Protein 1Q35 (pdb70)

Structure (mmCIF, N/CA/C/O backbone):
data_1Q35
#
_entry.id   1Q35
#
_cell.length_a   97.159
_cell.length_b   189.327
_cell.length_c   45.765
_cell.angle_alpha   90.00
_cell.angle_beta   90.00
_cell.angle_gamma   90.00
#
_symmetry.space_group_name_H-M   'C 2 2 21'
#
loop_
_entity.id
_entity.type
_entity.pdbx_description
1 polymer 'iron binding protein FbpA'
2 non-polymer 1,2-ETHANEDIOL
3 non-polymer 'FORMIC ACID'
4 water water
#
loop_
_atom_site.group_PDB
_atom_site.id
_atom_site.type_symbol
_atom_site.label_atom_id
_atom_site.label_alt_id
_atom_site.label_comp_id
_atom_site.label_asym_id
_atom_site.label_entity_id
_atom_site.label_seq_id
_atom_site.pdbx_PDB_ins_code
_atom_site.Cartn_x
_atom_site.Cartn_y
_atom_site.Cartn_z
_atom_site.occupancy
_atom_site.B_iso_or_equiv
_atom_site.auth_seq_id
_atom_site.auth_comp_id
_atom_site.auth_asym_id
_atom_site.auth_atom_id
_atom_site.pdbx_PDB_model_num
ATOM 1 N N . ALA A 1 1 ? 36.220 -2.862 19.505 1.00 22.08 1 ALA A N 1
ATOM 2 C CA . ALA A 1 1 ? 37.497 -2.098 19.482 1.00 21.74 1 ALA A CA 1
ATOM 3 C C . ALA A 1 1 ? 37.450 -1.009 20.553 1.00 21.62 1 ALA A C 1
ATOM 4 O O . ALA A 1 1 ? 36.770 -1.176 21.576 1.00 22.00 1 ALA A O 1
ATOM 6 N N . ASN A 1 2 ? 38.212 0.066 20.340 1.00 21.06 2 ASN A N 1
ATOM 7 C CA . ASN A 1 2 ? 38.075 1.303 21.099 1.00 20.71 2 ASN A CA 1
ATOM 8 C C . ASN A 1 2 ? 37.797 2.425 20.117 1.00 19.66 2 ASN A C 1
ATOM 9 O O . ASN A 1 2 ? 38.685 3.209 19.780 1.00 19.57 2 ASN A O 1
ATOM 14 N N . GLU A 1 3 ? 36.554 2.475 19.656 1.00 18.24 3 GLU A N 1
ATOM 15 C CA . GLU A 1 3 ? 36.174 3.364 18.574 1.00 17.22 3 GLU A CA 1
ATOM 16 C C . GLU A 1 3 ? 34.774 3.933 18.766 1.00 16.48 3 GLU A C 1
ATOM 17 O O . GLU A 1 3 ? 34.020 3.518 19.652 1.00 15.98 3 GLU A O 1
ATOM 23 N N . VAL A 1 4 ? 34.444 4.890 17.907 1.00 15.82 4 VAL A N 1
ATOM 24 C CA . VAL A 1 4 ? 33.118 5.486 17.855 1.00 15.14 4 VAL A CA 1
ATOM 25 C C . VAL A 1 4 ? 32.816 5.828 16.395 1.00 14.79 4 VAL A C 1
ATOM 26 O O . VAL A 1 4 ? 33.674 6.348 15.678 1.00 15.27 4 VAL A O 1
ATOM 30 N N . ASN A 1 5 ? 31.609 5.502 15.953 1.00 14.42 5 ASN A N 1
ATOM 31 C CA . ASN A 1 5 ? 31.211 5.651 14.562 1.00 14.39 5 ASN A CA 1
ATOM 32 C C . ASN A 1 5 ? 30.346 6.891 14.393 1.00 13.83 5 ASN A C 1
ATOM 33 O O . ASN A 1 5 ? 29.202 6.928 14.837 1.00 13.77 5 ASN A O 1
ATOM 38 N N . VAL A 1 6 ? 30.905 7.900 13.734 1.00 13.36 6 VAL A N 1
ATOM 39 C CA . VAL A 1 6 ? 30.275 9.208 13.597 1.00 13.00 6 VAL A CA 1
ATOM 40 C C . VAL A 1 6 ? 29.736 9.384 12.181 1.00 12.86 6 VAL A C 1
ATOM 41 O O . VAL A 1 6 ? 30.431 9.090 11.211 1.00 13.16 6 VAL A O 1
ATOM 45 N N . TYR A 1 7 ? 28.492 9.846 12.076 1.00 12.50 7 TYR A N 1
ATOM 46 C CA . TYR A 1 7 ? 27.906 10.275 10.814 1.00 12.57 7 TYR A CA 1
ATOM 47 C C . TYR A 1 7 ? 27.687 11.774 10.925 1.00 12.16 7 TYR A C 1
ATOM 48 O O . TYR A 1 7 ? 26.994 12.227 11.825 1.00 12.14 7 TYR A O 1
ATOM 57 N N . SER A 1 8 ? 28.294 12.539 10.023 1.00 11.74 8 SER A N 1
ATOM 58 C CA . SER A 1 8 ? 28.357 13.994 10.152 1.00 11.51 8 SER A CA 1
ATOM 59 C C . SER A 1 8 ? 27.698 14.734 8.997 1.00 11.39 8 SER A C 1
ATOM 60 O O . SER A 1 8 ? 28.077 14.561 7.843 1.00 11.58 8 SER A O 1
ATOM 63 N N . TYR A 1 9 ? 26.735 15.589 9.329 1.00 11.14 9 TYR A N 1
ATOM 64 C CA . TYR A 1 9 ? 26.183 16.557 8.385 1.00 11.37 9 TYR A CA 1
ATOM 65 C C . TYR A 1 9 ? 27.103 17.772 8.209 1.00 11.58 9 TYR A C 1
ATOM 66 O O . TYR A 1 9 ? 26.831 18.633 7.373 1.00 12.25 9 TYR A O 1
ATOM 75 N N . ARG A 1 10 ? 28.157 17.860 9.016 1.00 11.69 10 ARG A N 1
ATOM 76 C CA . ARG A 1 10 ? 29.163 18.920 8.912 1.00 12.01 10 ARG A CA 1
ATOM 77 C C . ARG A 1 10 ? 30.354 18.439 8.084 1.00 12.53 10 ARG A C 1
ATOM 78 O O . ARG A 1 10 ? 30.841 17.328 8.276 1.00 12.94 10 ARG A O 1
ATOM 86 N N . GLN A 1 11 ? 30.830 19.284 7.170 1.00 12.95 11 GLN A N 1
ATOM 87 C CA . GLN A 1 11 ? 32.003 18.969 6.353 1.00 13.63 11 GLN A CA 1
ATOM 88 C C . GLN A 1 11 ? 33.257 19.015 7.223 1.00 13.24 11 GLN A C 1
ATOM 89 O O . GLN A 1 11 ? 33.255 19.655 8.275 1.00 12.78 11 GLN A O 1
ATOM 95 N N . PRO A 1 12 ? 34.320 18.319 6.811 1.00 13.63 12 PRO A N 1
ATOM 96 C CA . PRO A 1 12 ? 35.542 18.232 7.616 1.00 13.77 12 PRO A CA 1
ATOM 97 C C . PRO A 1 12 ? 36.050 19.563 8.167 1.00 13.32 12 PRO A C 1
ATOM 98 O O . PRO A 1 12 ? 36.439 19.617 9.318 1.00 13.73 12 PRO A O 1
ATOM 102 N N . TYR A 1 13 ? 36.031 20.631 7.373 1.00 12.89 13 TYR A N 1
ATOM 103 C CA . TYR A 1 13 ? 36.637 21.885 7.816 1.00 12.53 13 TYR A CA 1
ATOM 104 C C . TYR A 1 13 ? 35.961 22.485 9.057 1.00 12.10 13 TYR A C 1
ATOM 105 O O . TYR A 1 13 ? 36.591 23.238 9.792 1.00 12.40 13 TYR A O 1
ATOM 114 N N . LEU A 1 14 ? 34.696 22.127 9.298 1.00 11.83 14 LEU A N 1
ATOM 115 C CA . LEU A 1 14 ? 33.945 22.631 10.453 1.00 11.66 14 LEU A CA 1
ATOM 116 C C . LEU A 1 14 ? 33.764 21.631 11.609 1.00 11.62 14 LEU A C 1
ATOM 117 O O . LEU A 1 14 ? 33.078 21.936 12.582 1.00 12.00 14 LEU A O 1
ATOM 122 N N . ILE A 1 15 ? 34.381 20.453 11.526 1.00 11.83 15 ILE A N 1
ATOM 123 C CA . ILE A 1 15 ? 34.252 19.461 12.606 1.00 12.23 15 ILE A CA 1
ATOM 124 C C . ILE A 1 15 ? 35.512 18.628 12.876 1.00 12.82 15 ILE A C 1
ATOM 125 O O . ILE A 1 15 ? 35.726 18.193 14.007 1.00 12.76 15 ILE A O 1
ATOM 130 N N . GLU A 1 16 ? 36.347 18.424 11.861 1.00 13.79 16 GLU A N 1
ATOM 131 C CA . GLU A 1 16 ? 37.573 17.642 12.016 1.00 15.03 16 GLU A CA 1
ATOM 132 C C . GLU A 1 16 ? 38.474 18.117 13.159 1.00 15.20 16 GLU A C 1
ATOM 133 O O . GLU A 1 16 ? 38.991 17.277 13.886 1.00 15.27 16 GLU A O 1
ATOM 139 N N . PRO A 1 17 ? 38.694 19.423 13.341 1.00 15.47 17 PRO A N 1
ATOM 140 C CA . PRO A 1 17 ? 39.537 19.874 14.460 1.00 15.65 17 PRO A CA 1
ATOM 141 C C . PRO A 1 17 ? 39.047 19.381 15.824 1.00 15.49 17 PRO A C 1
ATOM 142 O O . PRO A 1 17 ? 39.850 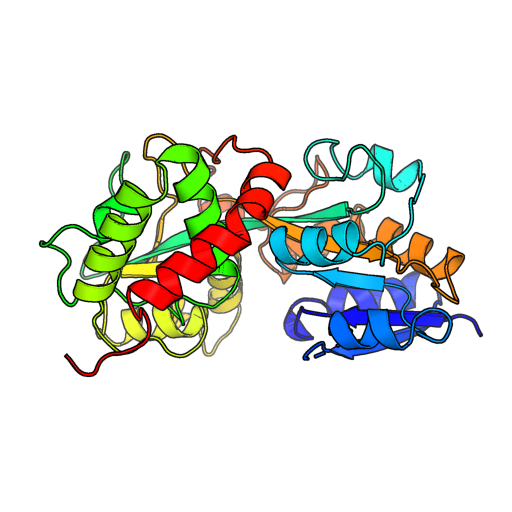18.957 16.656 1.00 15.71 17 PRO A O 1
ATOM 146 N N . MET A 1 18 ? 37.736 19.420 16.037 1.00 15.07 18 MET A N 1
ATOM 147 C CA . MET A 1 18 ? 37.158 18.967 17.298 1.00 14.65 18 MET A CA 1
ATOM 148 C C . MET A 1 18 ? 37.330 17.463 17.481 1.00 14.66 18 MET A C 1
ATOM 149 O O . MET A 1 18 ? 37.654 17.004 18.578 1.00 14.74 18 MET A O 1
ATOM 154 N N . LEU A 1 19 ? 37.112 16.707 16.411 1.00 14.92 19 LEU A N 1
ATOM 155 C CA . LEU A 1 19 ? 37.195 15.248 16.475 1.00 15.25 19 LEU A CA 1
ATOM 156 C C . LEU A 1 19 ? 38.634 14.765 16.633 1.00 15.86 19 LEU A C 1
ATOM 157 O O . LEU A 1 19 ? 38.882 13.794 17.340 1.00 15.91 19 LEU A O 1
ATOM 162 N N . LYS A 1 20 ? 39.581 15.446 15.993 1.00 16.46 20 LYS A N 1
ATOM 163 C CA . LYS A 1 20 ? 40.998 15.100 16.110 1.00 17.14 20 LYS A CA 1
ATOM 164 C C . LYS A 1 20 ? 41.498 15.355 17.526 1.00 17.09 20 LYS A C 1
ATOM 165 O O . LYS A 1 20 ? 42.277 14.567 18.058 1.00 17.30 20 LYS A O 1
ATOM 171 N N . ASN A 1 21 ? 41.049 16.448 18.136 1.00 16.95 21 ASN A N 1
ATOM 172 C CA . ASN A 1 21 ? 41.391 16.749 19.523 1.00 17.20 21 ASN A CA 1
ATOM 173 C C . ASN A 1 21 ? 40.773 15.737 20.485 1.00 17.20 21 ASN A C 1
ATOM 174 O O . ASN A 1 21 ? 41.396 15.364 21.476 1.00 17.48 21 ASN A O 1
ATOM 179 N N . PHE A 1 22 ? 39.558 15.286 20.185 1.00 17.02 22 PHE A N 1
ATOM 180 C CA . PHE A 1 22 ? 38.918 14.215 20.948 1.00 17.02 22 PHE A CA 1
ATOM 181 C C . PHE A 1 22 ? 39.760 12.941 20.893 1.00 17.61 22 PHE A C 1
ATOM 182 O O . PHE A 1 22 ? 40.005 12.319 21.921 1.00 17.75 22 PHE A O 1
ATOM 190 N N . GLU A 1 23 ? 40.201 12.565 19.697 1.00 18.12 23 GLU A N 1
ATOM 191 C CA . GLU A 1 23 ? 41.014 11.360 19.510 1.00 19.00 23 GLU A CA 1
ATOM 192 C C . GLU A 1 23 ? 42.315 11.428 20.305 1.00 19.64 23 GLU A C 1
ATOM 193 O O . GLU A 1 23 ? 42.725 10.444 20.920 1.00 20.06 23 GLU A O 1
ATOM 199 N N . LYS A 1 24 ? 42.954 12.593 20.293 1.00 20.11 24 LYS A N 1
ATOM 200 C CA . LYS A 1 24 ? 44.230 12.787 20.977 1.00 20.54 24 LYS A CA 1
ATOM 201 C C . LYS A 1 24 ? 44.067 12.750 22.496 1.00 20.64 24 LYS A C 1
ATOM 202 O O . LYS A 1 24 ? 44.887 12.156 23.198 1.00 20.94 24 LYS A O 1
ATOM 208 N N . ASP A 1 25 ? 43.003 13.371 22.995 1.00 20.59 25 ASP A N 1
ATOM 209 C CA . ASP A 1 25 ? 42.807 13.561 24.431 1.00 20.80 25 ASP A CA 1
ATOM 210 C C . ASP A 1 25 ? 42.237 12.327 25.137 1.00 20.92 25 ASP A C 1
ATOM 211 O O . ASP A 1 25 ? 42.449 12.155 26.338 1.00 21.43 25 ASP A O 1
ATOM 216 N N . THR A 1 26 ? 41.507 11.487 24.405 1.00 20.77 26 THR A N 1
ATOM 217 C CA . THR A 1 26 ? 40.831 10.321 24.993 1.00 20.69 26 THR A CA 1
ATOM 218 C C . THR A 1 26 ? 41.404 8.977 24.544 1.00 20.79 26 THR A C 1
ATOM 219 O O . THR A 1 26 ? 41.216 7.972 25.230 1.00 21.15 26 THR A O 1
ATOM 223 N N . GLY A 1 27 ? 42.070 8.949 23.392 1.00 20.70 27 GLY A N 1
ATOM 224 C CA . GLY A 1 27 ? 42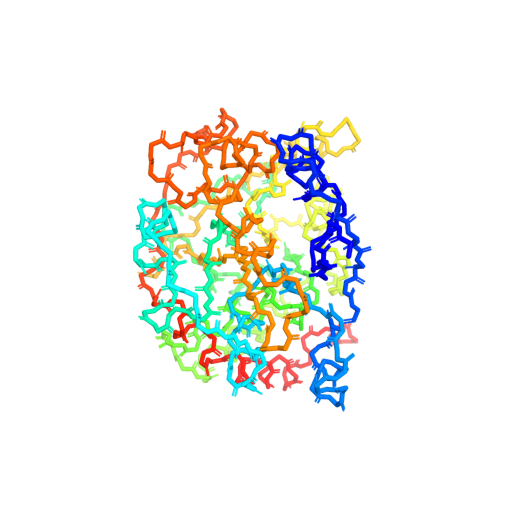.576 7.713 22.812 1.00 20.66 27 GLY A CA 1
ATOM 225 C C . GLY A 1 27 ? 41.556 6.922 22.007 1.00 20.48 27 GLY A C 1
ATOM 226 O O . GLY A 1 27 ? 41.879 5.862 21.466 1.00 21.23 27 GLY A O 1
ATOM 227 N N . ILE A 1 28 ? 40.327 7.430 21.917 1.00 19.77 28 ILE A N 1
ATOM 228 C CA . ILE A 1 28 ? 39.253 6.743 21.206 1.00 19.19 28 ILE A CA 1
ATOM 229 C C . ILE A 1 28 ? 39.323 7.091 19.723 1.00 18.88 28 ILE A C 1
ATOM 230 O O . ILE A 1 28 ? 39.366 8.263 19.361 1.00 19.09 28 ILE A O 1
ATOM 235 N N . LYS A 1 29 ? 39.330 6.066 18.879 1.00 18.38 29 LYS A N 1
ATOM 236 C CA . LYS A 1 29 ? 39.375 6.222 17.428 1.00 18.12 29 LYS A CA 1
ATOM 237 C C . LYS A 1 29 ? 38.018 6.663 16.893 1.00 17.52 29 LYS A C 1
ATOM 238 O O . LYS A 1 29 ? 36.998 6.070 17.219 1.00 17.25 29 LYS A O 1
ATOM 244 N N . VAL A 1 30 ? 38.021 7.696 16.052 1.00 16.94 30 VAL A N 1
ATOM 245 C CA . VAL A 1 30 ? 36.815 8.163 15.385 1.00 16.55 30 VAL A CA 1
ATOM 246 C C . VAL A 1 30 ? 36.792 7.631 13.963 1.00 16.33 30 VAL A C 1
ATOM 247 O O . VAL A 1 30 ? 37.711 7.888 13.185 1.00 16.72 30 VAL A O 1
ATOM 251 N N . ASN A 1 31 ? 35.748 6.878 13.637 1.00 16.40 31 ASN A N 1
ATOM 252 C CA . ASN A 1 31 ? 35.426 6.537 12.260 1.00 16.70 31 ASN A CA 1
ATOM 253 C C . ASN A 1 31 ? 34.347 7.496 11.814 1.00 17.01 31 ASN A C 1
ATOM 254 O O . ASN A 1 31 ? 33.327 7.619 12.478 1.00 17.50 31 ASN A O 1
ATOM 259 N N . ILE A 1 32 ? 34.568 8.190 10.706 1.00 17.13 32 ILE A N 1
ATOM 260 C CA . ILE A 1 32 ? 33.626 9.214 10.275 1.00 17.50 32 ILE A CA 1
ATOM 261 C C . ILE A 1 32 ? 33.183 9.020 8.830 1.00 17.77 32 ILE A C 1
ATOM 262 O O . ILE A 1 32 ? 33.991 8.732 7.945 1.00 17.94 32 ILE A O 1
ATOM 267 N N . ILE A 1 33 ? 31.876 9.148 8.627 1.00 18.13 33 ILE A N 1
ATOM 268 C CA . ILE A 1 33 ? 31.255 9.157 7.316 1.00 18.85 33 ILE A CA 1
ATOM 269 C C . ILE A 1 33 ? 30.470 10.456 7.230 1.00 19.37 33 ILE A C 1
ATOM 270 O O . ILE A 1 33 ? 29.871 10.897 8.211 1.00 18.74 33 ILE A O 1
ATOM 275 N N . PHE A 1 34 ? 30.487 11.081 6.064 1.00 20.46 34 PHE A N 1
ATOM 276 C CA . PHE A 1 34 ? 29.773 12.327 5.872 1.00 21.73 34 PHE A CA 1
ATOM 277 C C . PHE A 1 34 ? 28.433 12.029 5.211 1.00 23.07 34 PHE A C 1
ATOM 278 O O . PHE A 1 34 ? 28.367 11.342 4.188 1.00 23.64 34 PHE A O 1
ATOM 286 N N . ALA A 1 35 ? 27.368 12.517 5.846 1.00 24.30 35 ALA A N 1
ATOM 287 C CA . ALA A 1 35 ? 25.993 12.183 5.485 1.00 25.42 35 ALA A CA 1
ATOM 288 C C . ALA A 1 35 ? 25.639 12.563 4.054 1.00 26.45 35 ALA A C 1
ATOM 289 O O . ALA A 1 35 ? 26.297 13.401 3.432 1.00 26.83 35 ALA A O 1
ATOM 291 N N . ASP A 1 36 ? 24.577 11.942 3.553 1.00 27.45 36 ASP A N 1
ATOM 292 C CA . ASP A 1 36 ? 24.135 12.130 2.175 1.00 28.19 36 ASP A CA 1
ATOM 293 C C . ASP A 1 36 ? 22.619 12.003 2.080 1.00 28.46 36 ASP A C 1
ATOM 294 O O . ASP A 1 36 ? 21.893 12.541 2.916 1.00 29.01 36 ASP A O 1
ATOM 299 N N . GLY A 1 38 ? 22.793 7.122 6.926 1.00 30.93 38 GLY A N 1
ATOM 300 C CA . GLY A 1 38 ? 22.685 8.064 8.022 1.00 30.80 38 GLY A CA 1
ATOM 301 C C . GLY A 1 38 ? 22.878 9.509 7.603 1.00 30.65 38 GLY A C 1
ATOM 302 O O . GLY A 1 38 ? 23.735 10.172 8.186 1.00 30.71 38 GLY A O 1
ATOM 303 N N . LEU A 1 39 ? 22.113 10.049 6.646 1.00 30.34 39 LEU A N 1
ATOM 304 C CA . LEU A 1 39 ? 20.918 9.470 5.998 1.00 30.14 39 LEU A CA 1
ATOM 305 C C . LEU A 1 39 ? 19.919 8.698 6.877 1.00 29.64 39 LEU A C 1
ATOM 306 O O . LEU A 1 39 ? 20.063 7.500 7.138 1.00 29.45 39 LEU A O 1
ATOM 311 N N . VAL A 1 40 ? 18.878 9.418 7.278 1.00 29.13 40 VAL A N 1
ATOM 312 C CA . VAL A 1 40 ? 17.869 8.933 8.213 1.00 28.76 40 VAL A CA 1
ATOM 313 C C . VAL A 1 40 ? 17.152 7.666 7.736 1.00 28.61 40 VAL A C 1
ATOM 314 O O . VAL A 1 40 ? 16.919 6.756 8.529 1.00 28.20 40 VAL A O 1
ATOM 318 N N . ASP A 1 41 ? 16.801 7.614 6.452 1.00 28.57 41 ASP A N 1
ATOM 319 C CA . ASP A 1 41 ? 16.085 6.462 5.890 1.00 28.65 41 ASP A CA 1
ATOM 320 C C . ASP A 1 41 ? 16.881 5.160 5.997 1.00 28.38 41 ASP A C 1
ATOM 321 O O . ASP A 1 41 ? 16.305 4.100 6.243 1.00 28.21 41 ASP A O 1
ATOM 326 N N . ARG A 1 42 ? 18.197 5.247 5.809 1.00 28.15 42 ARG A N 1
ATOM 327 C CA . ARG A 1 42 ? 19.077 4.081 5.886 1.00 28.23 42 ARG A CA 1
ATOM 328 C C . ARG A 1 42 ? 19.244 3.587 7.324 1.00 27.94 42 ARG A C 1
ATOM 329 O O . ARG A 1 42 ? 19.314 2.382 7.563 1.00 27.86 42 ARG A O 1
ATOM 337 N N . VAL A 1 43 ? 19.315 4.515 8.274 1.00 27.66 43 VAL A N 1
ATOM 338 C CA . VAL A 1 43 ? 19.431 4.164 9.691 1.00 27.43 43 VAL A CA 1
ATOM 339 C C . VAL A 1 43 ? 18.166 3.447 10.166 1.00 27.57 43 VAL A C 1
ATOM 340 O O . VAL A 1 43 ? 18.242 2.522 10.970 1.00 27.46 43 VAL A O 1
ATOM 344 N N . LYS A 1 44 ? 17.011 3.869 9.654 1.00 27.65 44 LYS A N 1
ATOM 345 C CA . LYS A 1 44 ? 15.732 3.268 10.028 1.00 27.86 44 LYS A CA 1
ATOM 346 C C . LYS A 1 44 ? 15.604 1.838 9.501 1.00 27.90 44 LYS A C 1
ATOM 347 O O . LYS A 1 44 ? 15.248 0.929 10.252 1.00 27.98 44 LYS A O 1
ATOM 353 N N . GLN A 1 45 ? 15.897 1.648 8.217 1.00 27.98 45 GLN A N 1
ATOM 354 C CA . GLN A 1 45 ? 15.711 0.348 7.568 1.00 28.06 45 GLN A CA 1
ATOM 355 C C . GLN A 1 45 ? 16.718 -0.690 8.060 1.00 27.70 45 GLN A C 1
ATOM 356 O O . GLN A 1 45 ? 16.391 -1.870 8.175 1.00 27.79 45 GLN A O 1
ATOM 362 N N . GLU A 1 46 ? 17.937 -0.243 8.350 1.00 27.22 46 GLU A N 1
ATOM 363 C CA . GLU A 1 46 ? 18.968 -1.111 8.913 1.00 26.83 46 GLU A CA 1
ATOM 364 C C . GLU A 1 46 ? 18.599 -1.504 10.338 1.00 26.40 46 GLU A C 1
ATOM 365 O O . GLU A 1 46 ? 18.879 -2.622 10.772 1.00 26.45 46 GLU A O 1
ATOM 371 N N . GLY A 1 47 ? 17.965 -0.577 11.053 1.00 25.78 47 GLY A N 1
ATOM 372 C CA . GLY A 1 47 ? 17.477 -0.818 12.396 1.00 25.34 47 GLY A CA 1
ATOM 373 C C . GLY A 1 47 ? 18.570 -1.271 13.341 1.00 24.83 47 GLY A C 1
ATOM 374 O O . GLY A 1 47 ? 19.517 -0.532 13.619 1.00 24.67 47 GLY A O 1
ATOM 375 N N . GLU A 1 48 ? 18.442 -2.507 13.813 1.00 24.34 48 GLU A N 1
ATOM 376 C CA . GLU A 1 48 ? 19.347 -3.064 14.813 1.00 23.84 48 GLU A CA 1
ATOM 377 C C . GLU A 1 48 ? 20.781 -3.270 14.306 1.00 22.85 48 GLU A C 1
ATOM 378 O O . GLU A 1 48 ? 21.715 -3.310 15.102 1.00 22.39 48 GLU A O 1
ATOM 384 N N . LEU A 1 49 ? 20.953 -3.387 12.990 1.00 22.02 49 LEU A N 1
ATOM 385 C CA . LEU A 1 49 ? 22.272 -3.605 12.393 1.00 21.60 49 LEU A CA 1
ATOM 386 C C . LEU A 1 49 ? 23.015 -2.321 11.999 1.00 20.87 49 LEU A C 1
ATOM 387 O O . LEU A 1 49 ? 24.119 -2.392 11.459 1.00 20.93 49 LEU A O 1
ATOM 392 N N . SER A 1 50 ? 22.435 -1.155 12.278 1.00 19.92 50 SER A N 1
ATOM 393 C CA . SER A 1 50 ? 23.116 0.105 11.987 1.00 19.24 50 SER A CA 1
ATOM 394 C C . SER A 1 50 ? 24.343 0.255 12.887 1.00 18.39 50 SER A C 1
ATOM 395 O O . SER A 1 50 ? 24.230 0.114 14.106 1.00 18.15 50 SER A O 1
ATOM 398 N N . PRO A 1 51 ? 25.506 0.537 12.301 1.00 17.60 51 PRO A N 1
ATOM 399 C CA . PRO A 1 51 ? 26.722 0.773 13.086 1.00 17.10 51 PRO A CA 1
ATOM 400 C C . PRO A 1 51 ? 26.835 2.196 13.650 1.00 16.24 51 PRO A C 1
ATOM 401 O O . PRO A 1 51 ? 27.795 2.475 14.355 1.00 15.65 51 PRO A O 1
ATOM 405 N N . ALA A 1 52 ? 25.874 3.071 13.351 1.00 15.36 52 ALA A N 1
ATOM 406 C CA . ALA A 1 52 ? 25.943 4.462 13.788 1.00 14.76 52 ALA A CA 1
ATOM 407 C C . ALA A 1 52 ? 25.962 4.588 15.306 1.00 13.96 52 ALA A C 1
ATOM 408 O O . ALA A 1 52 ? 25.151 3.972 15.993 1.00 13.54 52 ALA A O 1
ATOM 410 N N . ASP A 1 53 ? 26.904 5.377 15.813 1.00 13.34 53 ASP A N 1
ATOM 411 C CA . ASP A 1 53 ? 26.934 5.775 17.217 1.00 13.07 53 ASP A CA 1
ATOM 412 C C . ASP A 1 53 ? 26.412 7.189 17.413 1.00 12.74 53 ASP A C 1
ATOM 413 O O . ASP A 1 53 ? 25.553 7.423 18.253 1.00 12.67 53 ASP A O 1
ATOM 418 N N . VAL A 1 54 ? 26.948 8.120 16.626 1.00 12.56 54 VAL A N 1
ATOM 419 C CA . VAL A 1 54 ? 26.774 9.553 16.845 1.00 13.07 54 VAL A CA 1
ATOM 420 C C . VAL A 1 54 ? 26.378 10.198 15.523 1.00 12.71 54 VAL A C 1
ATOM 421 O O . VAL A 1 54 ? 27.014 9.954 14.506 1.00 12.93 54 VAL A O 1
ATOM 425 N N . LEU A 1 55 ? 25.304 10.983 15.531 1.00 12.25 55 LEU A N 1
ATOM 426 C CA . LEU A 1 55 ? 24.890 11.753 14.362 1.00 12.27 55 LEU A CA 1
ATOM 427 C C . LEU A 1 55 ? 25.074 13.236 14.692 1.00 11.24 55 LEU A C 1
ATOM 428 O O . LEU A 1 55 ? 24.461 13.746 15.631 1.00 10.87 55 LEU A O 1
ATOM 433 N N . LEU A 1 56 ? 25.956 13.907 13.948 1.00 10.64 56 LEU A N 1
ATOM 434 C CA . LEU A 1 56 ? 26.262 15.326 14.150 1.00 10.57 56 LEU A CA 1
ATOM 435 C C . LEU A 1 56 ? 25.465 16.162 13.163 1.00 10.19 56 LEU A C 1
ATOM 436 O O . LEU A 1 56 ? 25.669 16.071 11.958 1.00 10.94 56 LEU A O 1
ATOM 441 N N . THR A 1 57 ? 24.549 16.962 13.698 1.00 10.02 57 THR A N 1
ATOM 442 C CA . THR A 1 57 ? 23.562 17.694 12.911 1.00 9.73 57 THR A CA 1
ATOM 443 C C . THR A 1 57 ? 23.865 19.190 12.835 1.00 9.28 57 THR A C 1
ATOM 444 O O . THR A 1 57 ? 24.660 19.721 13.617 1.00 8.98 57 THR A O 1
ATOM 448 N N . VAL A 1 58 ? 23.197 19.858 11.897 1.00 8.82 58 VAL A N 1
ATOM 449 C CA . VAL A 1 58 ? 23.336 21.303 11.708 1.00 8.96 58 VAL A CA 1
ATOM 450 C C . VAL A 1 58 ? 21.994 22.024 11.747 1.00 8.78 58 VAL A C 1
ATOM 451 O O . VAL A 1 58 ? 21.916 23.204 11.402 1.00 9.24 58 VAL A O 1
ATOM 455 N N . ASP A 1 59 ? 20.938 21.331 12.162 1.00 8.87 59 ASP A N 1
ATOM 456 C CA . ASP A 1 59 ? 19.589 21.879 12.083 1.00 9.07 59 ASP A CA 1
ATOM 457 C C . ASP A 1 59 ? 18.686 21.177 13.101 1.00 8.97 59 ASP A C 1
ATOM 458 O O . ASP A 1 59 ? 18.675 19.947 13.179 1.00 9.45 59 ASP A O 1
ATOM 463 N N . ILE A 1 60 ? 17.932 21.953 13.872 1.00 8.68 60 ILE A N 1
ATOM 464 C CA . ILE A 1 60 ? 16.978 21.389 14.827 1.00 8.78 60 ILE A CA 1
ATOM 465 C C . ILE A 1 60 ? 15.932 20.529 14.133 1.00 8.59 60 ILE A C 1
ATOM 466 O O . ILE A 1 60 ? 15.496 19.524 14.692 1.00 9.08 60 ILE A O 1
ATOM 471 N N . SER A 1 61 ? 15.522 20.896 12.924 1.00 8.71 61 SER A N 1
ATOM 472 C CA . SER A 1 61 ? 14.492 20.119 12.257 1.00 9.08 61 SER A CA 1
ATOM 473 C C . SER A 1 61 ? 14.980 18.713 11.899 1.00 9.43 61 SER A C 1
ATOM 474 O O . SER A 1 61 ? 14.221 17.755 12.019 1.00 10.11 61 SER A O 1
ATOM 477 N N . ARG A 1 62 ? 16.244 18.576 11.499 1.00 9.31 62 ARG A N 1
ATOM 478 C CA . ARG A 1 62 ? 16.834 17.253 11.279 1.00 9.77 62 ARG A CA 1
ATOM 479 C C . ARG A 1 62 ? 16.919 16.462 12.582 1.00 9.72 62 ARG A C 1
ATOM 480 O O . ARG A 1 62 ? 16.638 15.259 12.609 1.00 10.00 62 ARG A O 1
ATOM 488 N N . VAL A 1 63 ? 17.318 17.128 13.658 1.00 9.64 63 VAL A N 1
ATOM 489 C CA . VAL A 1 63 ? 17.366 16.499 14.973 1.00 9.83 63 VAL A CA 1
ATOM 490 C C . VAL A 1 63 ? 16.014 15.899 15.329 1.00 10.08 63 VAL A C 1
ATOM 491 O O . VAL A 1 63 ? 15.935 14.742 15.751 1.00 10.56 63 VAL A O 1
ATOM 495 N N . MET A 1 64 ? 14.949 16.671 15.156 1.00 10.20 64 MET A N 1
ATOM 496 C CA . MET A 1 64 ? 13.619 16.201 15.532 1.00 10.81 64 MET A CA 1
ATOM 497 C C . MET A 1 64 ? 13.100 15.142 14.564 1.00 11.28 64 MET A C 1
ATOM 498 O O . MET A 1 64 ? 12.376 14.248 14.981 1.00 11.80 64 MET A O 1
ATOM 503 N N . GLU A 1 65 ? 13.494 15.189 13.294 1.00 11.59 65 GLU A N 1
ATOM 504 C CA . GLU A 1 65 ? 13.173 14.109 12.360 1.00 12.21 65 GLU A CA 1
ATOM 505 C C . GLU A 1 65 ? 13.712 12.783 12.903 1.00 12.23 65 GLU A C 1
ATOM 506 O O . GLU A 1 65 ? 13.009 11.768 12.915 1.00 12.94 65 GLU A O 1
ATOM 512 N N . ILE A 1 66 ? 14.959 12.805 13.360 1.00 12.08 66 ILE A N 1
ATOM 513 C CA . ILE A 1 66 ? 15.630 11.613 13.875 1.00 12.34 66 ILE A CA 1
ATOM 514 C C . ILE A 1 66 ? 14.975 11.138 15.169 1.00 12.44 66 ILE A C 1
ATOM 515 O O . ILE A 1 66 ? 14.663 9.952 15.326 1.00 12.68 66 ILE A O 1
ATOM 520 N N . VAL A 1 67 ? 14.749 12.068 16.084 1.00 12.48 67 VAL A N 1
ATOM 521 C CA . VAL A 1 67 ? 14.197 11.752 17.393 1.00 13.05 67 VAL A CA 1
ATOM 522 C C . VAL A 1 67 ? 12.745 11.268 17.276 1.00 13.63 67 VAL A C 1
ATOM 523 O O . VAL A 1 67 ? 12.373 10.274 17.910 1.00 14.05 67 VAL A O 1
ATOM 527 N N . ASN A 1 68 ? 11.948 11.937 16.443 1.00 14.32 68 ASN A N 1
ATOM 528 C CA . ASN A 1 68 ? 10.548 11.558 16.213 1.00 15.22 68 ASN A CA 1
ATOM 529 C C . ASN A 1 68 ? 10.403 10.191 15.558 1.00 15.71 68 ASN A C 1
ATOM 530 O O . ASN A 1 68 ? 9.389 9.516 15.755 1.00 16.42 68 ASN A O 1
ATOM 535 N N . ALA A 1 69 ? 11.405 9.794 14.778 1.00 16.09 69 ALA A N 1
ATOM 536 C CA . ALA A 1 69 ? 11.421 8.489 14.114 1.00 16.46 69 ALA A CA 1
ATOM 537 C C . ALA A 1 69 ? 11.926 7.369 15.035 1.00 16.67 69 ALA A C 1
ATOM 538 O O . ALA A 1 69 ? 12.124 6.239 14.581 1.00 17.09 69 ALA A O 1
ATOM 540 N N . ASP A 1 70 ? 12.124 7.679 16.317 1.00 16.55 70 ASP A N 1
ATOM 541 C CA . ASP A 1 70 ? 12.592 6.709 17.311 1.00 16.73 70 ASP A CA 1
ATOM 542 C C . ASP A 1 70 ? 13.965 6.136 16.957 1.00 16.18 70 ASP A C 1
ATOM 543 O O . ASP A 1 70 ? 14.236 4.959 17.195 1.00 16.34 70 ASP A O 1
ATOM 548 N N . LEU A 1 71 ? 14.835 6.976 16.405 1.00 15.47 71 LEU A N 1
ATOM 549 C CA . LEU A 1 71 ? 16.167 6.546 15.991 1.00 15.36 71 LEU A CA 1
ATOM 550 C C . LEU A 1 71 ? 17.256 6.991 16.962 1.00 14.77 71 LEU A C 1
ATOM 551 O O . LEU A 1 71 ? 18.428 6.726 16.725 1.00 15.13 71 LEU A O 1
ATOM 556 N N . ALA A 1 72 ? 16.863 7.656 18.049 1.00 14.30 72 ALA A N 1
ATOM 557 C CA . ALA A 1 72 ? 17.787 8.108 19.085 1.00 14.34 72 ALA A CA 1
ATOM 558 C C . ALA A 1 72 ? 17.573 7.315 20.366 1.00 14.19 72 ALA A C 1
ATOM 559 O O . ALA A 1 72 ? 16.652 6.500 20.456 1.00 14.70 72 ALA A O 1
ATOM 561 N N . GLN A 1 73 ? 18.420 7.570 21.356 1.00 13.76 73 GLN A N 1
ATOM 562 C CA . GLN A 1 73 ? 18.207 7.057 22.709 1.00 13.84 73 GLN A CA 1
ATOM 563 C C . GLN A 1 73 ? 18.507 8.115 23.761 1.00 13.80 73 GLN A C 1
ATOM 564 O O . GLN A 1 73 ? 19.237 9.080 23.509 1.00 13.58 73 GLN A O 1
ATOM 570 N N . LYS A 1 74 ? 17.943 7.916 24.947 1.00 14.13 74 LYS A N 1
ATOM 571 C CA . LYS A 1 74 ? 18.080 8.850 26.050 1.00 14.51 74 LYS A CA 1
ATOM 572 C C . LYS A 1 74 ? 19.444 8.730 26.712 1.00 14.65 74 LYS A C 1
ATOM 573 O O . LYS A 1 74 ? 19.894 7.627 27.036 1.00 15.06 74 LYS A O 1
ATOM 579 N N . ILE A 1 75 ? 20.090 9.873 26.918 1.00 14.69 75 ILE A N 1
ATOM 580 C CA . ILE A 1 75 ? 21.402 9.947 27.541 1.00 15.04 75 ILE A CA 1
ATOM 581 C C . ILE A 1 75 ? 21.309 10.826 28.777 1.00 15.82 75 ILE A C 1
ATOM 582 O O . ILE A 1 75 ? 20.994 12.016 28.689 1.00 16.03 75 ILE A O 1
ATOM 587 N N . ASP A 1 76 ? 21.585 10.226 29.930 1.00 16.57 76 ASP A N 1
ATOM 588 C CA . ASP A 1 76 ? 21.553 10.917 31.206 1.00 17.40 76 ASP A CA 1
ATOM 589 C C . ASP A 1 76 ? 22.993 11.054 31.688 1.00 17.53 76 ASP A C 1
ATOM 590 O O . ASP A 1 76 ? 23.587 10.095 32.179 1.00 17.80 76 ASP A O 1
ATOM 595 N N . SER A 1 77 ? 23.545 12.253 31.521 1.00 17.40 77 SER A N 1
ATOM 596 C CA . SER A 1 77 ? 24.939 12.550 31.823 1.00 17.45 77 SER A CA 1
ATOM 597 C C . SER A 1 77 ? 25.027 13.807 32.679 1.00 17.61 77 SER A C 1
ATOM 598 O O . SER A 1 77 ? 24.474 14.841 32.320 1.00 17.93 77 SER A O 1
ATOM 601 N N . LYS A 1 78 ? 25.728 13.715 33.804 1.00 17.93 78 LYS A N 1
ATOM 602 C CA . LYS A 1 78 ? 25.964 14.869 34.673 1.00 18.07 78 LYS A CA 1
ATOM 603 C C . LYS A 1 78 ? 26.832 15.913 33.972 1.00 17.61 78 LYS A C 1
ATOM 604 O O . LYS A 1 78 ? 26.709 17.105 34.241 1.00 17.34 78 LYS A O 1
ATOM 610 N N . VAL A 1 79 ? 27.724 15.450 33.099 1.00 17.09 79 VAL A N 1
ATOM 611 C CA . VAL A 1 79 ? 28.604 16.339 32.340 1.00 16.98 79 VAL A CA 1
ATOM 612 C C . VAL A 1 79 ? 27.797 17.185 31.349 1.00 16.79 79 VAL A C 1
ATOM 613 O O . VAL A 1 79 ? 27.982 18.399 31.276 1.00 16.75 79 VAL A O 1
ATOM 617 N N . LEU A 1 80 ? 26.893 16.552 30.604 1.00 16.37 80 LEU A N 1
ATOM 618 C CA . LEU A 1 80 ? 26.034 17.275 29.660 1.00 16.36 80 LEU A CA 1
ATOM 619 C C . LEU A 1 80 ? 25.095 18.228 30.396 1.00 16.98 80 LEU A C 1
ATOM 620 O O . LEU A 1 80 ? 24.812 19.325 29.918 1.00 16.96 80 LEU A O 1
ATOM 625 N N . GLU A 1 81 ? 24.624 17.814 31.568 1.00 17.88 81 GLU A N 1
ATOM 626 C CA . GLU A 1 81 ? 23.747 18.646 32.381 1.00 18.77 81 GLU A CA 1
ATOM 627 C C . GLU A 1 81 ? 24.439 19.940 32.813 1.00 18.79 81 GLU A C 1
ATOM 628 O O . GLU A 1 81 ? 23.838 21.011 32.779 1.00 19.18 81 GLU A O 1
ATOM 634 N N . LYS A 1 82 ? 25.701 19.822 33.213 1.00 18.66 82 LYS A N 1
ATOM 635 C CA . LYS A 1 82 ? 26.491 20.948 33.697 1.00 18.75 82 LYS A CA 1
ATOM 636 C C . LYS A 1 82 ? 26.896 21.881 32.558 1.00 18.07 82 LYS A C 1
ATOM 637 O O . LYS A 1 82 ? 26.869 23.105 32.706 1.00 18.47 82 LYS A O 1
ATOM 643 N N . ASN A 1 83 ? 27.257 21.294 31.421 1.00 17.20 83 ASN A N 1
ATOM 644 C CA . ASN A 1 83 ? 27.865 22.042 30.320 1.00 16.64 83 ASN A CA 1
ATOM 645 C C . ASN A 1 83 ? 26.857 22.704 29.389 1.00 16.09 83 ASN A C 1
ATOM 646 O O . ASN A 1 83 ? 27.101 23.808 28.907 1.00 16.23 83 ASN A O 1
ATOM 651 N N . ILE A 1 84 ? 25.740 22.034 29.127 1.00 15.53 84 ILE A N 1
ATOM 652 C CA . ILE A 1 84 ? 24.752 22.515 28.163 1.00 14.76 84 ILE A CA 1
ATOM 653 C C . ILE A 1 84 ? 23.541 23.080 28.902 1.00 15.02 84 ILE A C 1
ATOM 654 O O . ILE A 1 84 ? 22.859 22.339 29.613 1.00 15.19 84 ILE A O 1
ATOM 659 N N . PRO A 1 85 ? 23.265 24.377 28.765 1.00 15.19 85 PRO A N 1
ATOM 660 C CA . PRO A 1 85 ? 22.061 24.955 29.367 1.00 15.71 85 PRO A CA 1
ATOM 661 C C . PRO A 1 85 ? 20.812 24.209 28.916 1.00 15.89 85 PRO A C 1
ATOM 662 O O . PRO A 1 85 ? 20.767 23.719 27.787 1.00 15.75 85 PRO A O 1
ATOM 666 N N . ALA A 1 86 ? 19.815 24.126 29.793 1.00 16.15 86 ALA A N 1
ATOM 667 C CA . ALA A 1 86 ? 18.614 23.333 29.536 1.00 16.12 86 ALA A CA 1
ATOM 668 C C . ALA A 1 86 ? 17.885 23.720 28.248 1.00 15.97 86 ALA A C 1
ATOM 669 O O . ALA A 1 86 ? 17.291 22.870 27.594 1.00 16.07 86 ALA A O 1
ATOM 671 N N . GLN A 1 87 ? 17.935 25.001 27.882 1.00 16.03 87 GLN A N 1
ATOM 672 C CA . GLN A 1 87 ? 17.235 25.482 26.695 1.00 15.81 87 GLN A CA 1
ATOM 673 C C . GLN A 1 87 ? 17.855 25.002 25.381 1.00 14.93 87 GLN A C 1
ATOM 674 O O . GLN A 1 87 ? 17.239 25.142 24.332 1.00 14.95 87 GLN A O 1
ATOM 680 N N . PHE A 1 88 ? 19.063 24.446 25.450 1.00 13.92 88 PHE A N 1
ATOM 681 C CA . PHE A 1 88 ? 19.769 23.959 24.263 1.00 13.50 88 PHE A CA 1
ATOM 682 C C . PHE A 1 88 ? 19.898 22.441 24.223 1.00 13.38 88 PHE A C 1
ATOM 683 O O . PHE A 1 88 ? 20.709 21.919 23.475 1.00 12.93 88 PHE A O 1
ATOM 691 N N . ARG A 1 89 ? 19.103 21.729 25.019 1.00 13.33 89 ARG A N 1
ATOM 692 C CA . ARG A 1 89 ? 19.025 20.274 24.912 1.00 13.31 89 ARG A CA 1
ATOM 693 C C . ARG A 1 89 ? 17.620 19.781 25.234 1.00 13.07 89 ARG A C 1
ATOM 694 O O . ARG A 1 89 ? 16.816 20.489 25.837 1.00 13.71 89 ARG A O 1
ATOM 702 N N . ASP A 1 90 ? 17.339 18.565 24.791 1.00 12.67 90 ASP A N 1
ATOM 703 C CA . ASP A 1 90 ? 16.043 17.930 24.962 1.00 13.04 90 ASP A CA 1
ATOM 704 C C . ASP A 1 90 ? 15.712 17.784 26.442 1.00 13.65 90 ASP A C 1
ATOM 705 O O . ASP A 1 90 ? 16.528 17.293 27.216 1.00 14.01 90 ASP A O 1
ATOM 710 N N . SER A 1 91 ? 14.510 18.181 26.839 1.00 14.75 91 SER A N 1
ATOM 711 C CA . SER A 1 91 ? 14.072 17.933 28.215 1.00 15.48 91 SER A CA 1
ATOM 712 C C . SER A 1 91 ? 13.975 16.423 28.486 1.00 15.61 91 SER A C 1
ATOM 713 O O . SER A 1 91 ? 14.103 15.980 29.628 1.00 16.13 91 SER A O 1
ATOM 716 N N . ASN A 1 92 ? 13.758 15.654 27.421 1.00 15.35 92 ASN A N 1
ATOM 717 C CA . ASN A 1 92 ? 13.685 14.190 27.462 1.00 15.51 92 ASN A CA 1
ATOM 718 C C . ASN A 1 92 ? 14.994 13.477 27.058 1.00 14.95 92 ASN A C 1
ATOM 719 O O . ASN A 1 92 ? 14.983 12.283 26.763 1.00 14.91 92 ASN A O 1
ATOM 724 N N . ASP A 1 93 ? 16.105 14.218 27.023 1.00 14.29 93 ASP A N 1
ATOM 725 C CA . ASP A 1 93 ? 17.463 13.652 26.955 1.00 13.95 93 ASP A CA 1
ATOM 726 C C . ASP A 1 93 ? 17.843 12.888 25.678 1.00 12.87 93 ASP A C 1
ATOM 727 O O . ASP A 1 93 ? 18.790 12.107 25.696 1.00 12.67 93 ASP A O 1
ATOM 732 N N . GLN A 1 94 ? 17.162 13.137 24.564 1.00 12.16 94 GLN A N 1
ATOM 733 C CA . GLN A 1 94 ? 17.474 12.421 23.323 1.00 11.90 94 GLN A CA 1
ATOM 734 C C . GLN A 1 94 ? 18.267 13.231 22.290 1.00 11.35 94 GLN A C 1
ATOM 735 O O . GLN A 1 94 ? 18.702 12.673 21.290 1.00 11.27 94 GLN A O 1
ATOM 741 N N . TRP A 1 95 ? 18.439 14.531 22.519 1.00 10.92 95 TRP A N 1
ATOM 742 C CA . TRP A 1 95 ? 19.263 15.360 21.636 1.00 10.70 95 TRP A CA 1
ATOM 743 C C . TRP A 1 95 ? 19.914 16.486 22.423 1.00 10.57 95 TRP A C 1
ATOM 744 O O . TRP A 1 95 ? 19.402 16.932 23.445 1.00 10.62 95 TRP A O 1
ATOM 755 N N . PHE A 1 96 ? 21.043 16.962 21.903 1.00 10.27 96 PHE A N 1
ATOM 756 C CA . PHE A 1 96 ? 21.890 17.926 22.593 1.00 10.44 96 PHE A CA 1
ATOM 757 C C . PHE A 1 96 ? 22.457 18.942 21.618 1.00 10.11 96 PHE A C 1
ATOM 758 O O . PHE A 1 96 ? 23.087 18.586 20.631 1.00 10.43 96 PHE A O 1
ATOM 766 N N . GLY A 1 97 ? 22.205 20.211 21.898 1.00 9.49 97 GLY A N 1
ATOM 767 C CA . GLY A 1 97 ? 22.815 21.301 21.158 1.00 9.39 97 GLY A CA 1
ATOM 768 C C . GLY A 1 97 ? 24.259 21.493 21.580 1.00 9.48 97 GLY A C 1
ATOM 769 O O . GLY A 1 97 ? 24.595 21.379 22.759 1.00 10.46 97 GLY A O 1
ATOM 770 N N . LEU A 1 98 ? 25.115 21.787 20.603 1.00 9.11 98 LEU A N 1
ATOM 771 C CA . LEU A 1 98 ? 26.541 22.013 20.825 1.00 9.23 98 LEU A CA 1
ATOM 772 C C . LEU A 1 98 ? 26.971 23.448 20.502 1.00 8.98 98 LEU A C 1
ATOM 773 O O . LEU A 1 98 ? 27.900 23.960 21.120 1.00 9.36 98 LEU A O 1
ATOM 778 N N . THR A 1 99 ? 26.333 24.068 19.508 1.00 8.58 99 THR A N 1
ATOM 779 C CA . THR A 1 99 ? 26.516 25.495 19.234 1.00 8.37 99 THR A CA 1
ATOM 780 C C . THR A 1 99 ? 25.189 26.090 18.823 1.00 8.25 99 THR A C 1
ATOM 781 O O . THR A 1 99 ? 24.267 25.370 18.452 1.00 8.23 99 THR A O 1
ATOM 785 N N . THR A 1 100 ? 25.098 27.416 18.880 1.00 8.51 100 THR A N 1
ATOM 786 C CA . THR A 1 100 ? 24.047 28.127 18.166 1.00 8.47 100 THR A CA 1
ATOM 787 C C . THR A 1 100 ? 24.667 28.970 17.064 1.00 8.44 100 THR A C 1
ATOM 788 O O . THR A 1 100 ? 25.858 29.278 17.072 1.00 8.38 100 THR A O 1
ATOM 792 N N . ARG A 1 101 ? 23.820 29.306 16.104 1.00 8.05 101 ARG A N 1
ATOM 793 C CA . ARG A 1 101 ? 24.190 30.109 14.952 1.00 8.35 101 ARG A CA 1
ATOM 794 C C . ARG A 1 101 ? 22.986 30.962 14.601 1.00 8.14 101 ARG A C 1
ATOM 795 O O . ARG A 1 101 ? 21.844 30.579 14.868 1.00 8.76 101 ARG A O 1
ATOM 803 N N . ALA A 1 102 ? 23.244 32.127 14.027 1.00 7.70 102 ALA A N 1
ATOM 804 C CA . ALA A 1 102 ? 22.187 33.022 13.590 1.00 7.39 102 ALA A CA 1
ATOM 805 C C . ALA A 1 102 ? 22.072 32.970 12.073 1.00 7.09 102 ALA A C 1
ATOM 806 O O . ALA A 1 102 ? 23.089 32.933 11.367 1.00 7.74 102 ALA A O 1
ATOM 808 N N . ARG A 1 103 ? 20.848 32.979 11.554 1.00 7.04 103 ARG A N 1
ATOM 809 C CA . ARG A 1 103 ? 20.658 33.135 10.117 1.00 6.95 103 ARG A CA 1
ATOM 810 C C . ARG A 1 103 ? 20.427 34.619 9.868 1.00 7.38 103 ARG A C 1
ATOM 811 O O . ARG A 1 103 ? 19.381 35.172 10.199 1.00 8.27 103 ARG A O 1
ATOM 819 N N . VAL A 1 104 ? 21.461 35.265 9.345 1.00 7.17 104 VAL A N 1
ATOM 820 C CA . VAL A 1 104 ? 21.540 36.715 9.258 1.00 7.37 104 VAL A CA 1
ATOM 821 C C . VAL A 1 104 ? 21.261 37.220 7.846 1.00 6.82 104 VAL A C 1
ATOM 822 O O . VAL A 1 104 ? 21.068 36.433 6.920 1.00 7.15 104 VAL A O 1
ATOM 826 N N . ILE A 1 105 ? 21.223 38.542 7.711 1.00 6.94 105 ILE A N 1
ATOM 827 C CA . ILE A 1 105 ? 21.134 39.196 6.415 1.00 7.14 105 ILE A CA 1
ATOM 828 C C . ILE A 1 105 ? 22.451 39.911 6.158 1.00 7.13 105 ILE A C 1
ATOM 829 O O . ILE A 1 105 ? 22.853 40.785 6.925 1.00 7.93 105 ILE A O 1
ATOM 834 N N . TYR A 1 106 ? 23.140 39.498 5.099 1.00 7.34 106 TYR A N 1
ATOM 835 C CA . TYR A 1 106 ? 24.342 40.187 4.637 1.00 7.73 106 TYR A CA 1
ATOM 836 C C . TYR A 1 106 ? 23.948 41.264 3.644 1.00 7.77 106 TYR A C 1
ATOM 837 O O . TYR A 1 106 ? 23.061 41.051 2.824 1.00 8.22 106 TYR A O 1
ATOM 846 N N . THR A 1 107 ? 24.595 42.424 3.721 1.00 8.12 107 THR A N 1
ATOM 847 C CA . THR A 1 107 ? 24.328 43.501 2.771 1.00 8.41 107 THR A CA 1
ATOM 848 C C . THR A 1 107 ? 25.610 43.994 2.129 1.00 8.76 107 THR A C 1
ATOM 849 O O . THR A 1 107 ? 26.693 43.873 2.688 1.00 8.94 107 THR A O 1
ATOM 853 N N . SER A 1 108 ? 25.467 44.569 0.943 1.00 8.97 108 SER A N 1
ATOM 854 C CA . SER A 1 108 ? 26.590 45.191 0.261 1.00 9.27 108 SER A CA 1
ATOM 855 C C . SER A 1 108 ? 27.085 46.372 1.087 1.00 9.80 108 SER A C 1
ATOM 856 O O . SER A 1 108 ? 26.314 47.259 1.420 1.00 9.81 108 SER A O 1
ATOM 859 N N . LYS A 1 109 ? 28.371 46.384 1.411 1.00 10.70 109 LYS A N 1
ATOM 860 C CA . LYS A 1 109 ? 28.978 47.519 2.093 1.00 12.05 109 LYS A CA 1
ATOM 861 C C . LYS A 1 109 ? 28.748 48.817 1.313 1.00 12.30 109 LYS A C 1
ATOM 862 O O . LYS A 1 109 ? 28.313 49.812 1.885 1.00 13.41 109 LYS A O 1
ATOM 868 N N . ASP A 1 110 ? 29.014 48.774 0.007 1.00 12.30 110 ASP A N 1
ATOM 869 C CA . ASP A 1 110 ? 28.976 49.961 -0.850 1.00 12.88 110 ASP A CA 1
ATOM 870 C C . ASP A 1 110 ? 27.567 50.367 -1.262 1.00 12.46 110 ASP A C 1
ATOM 871 O O . ASP A 1 110 ? 27.262 51.554 -1.351 1.00 13.29 110 ASP A O 1
ATOM 876 N N . ARG A 1 111 ? 26.709 49.386 -1.524 1.00 11.48 111 ARG A N 1
ATOM 877 C CA . ARG A 1 111 ? 25.435 49.648 -2.185 1.00 10.95 111 ARG A CA 1
ATOM 878 C C . ARG A 1 111 ? 24.217 49.631 -1.253 1.00 10.56 111 ARG A C 1
ATOM 879 O O . ARG A 1 111 ? 23.115 49.974 -1.675 1.00 10.47 111 ARG A O 1
ATOM 887 N N . VAL A 1 112 ? 24.425 49.252 0.006 1.00 10.61 112 VAL A N 1
ATOM 888 C CA . VAL A 1 112 ? 23.363 49.249 1.018 1.00 10.50 112 VAL A CA 1
ATOM 889 C C . VAL A 1 112 ? 23.820 49.877 2.333 1.00 10.68 112 VAL A C 1
ATOM 890 O O . VAL A 1 112 ? 23.137 50.734 2.887 1.00 11.67 112 VAL A O 1
ATOM 894 N N . GLY A 1 113 ? 24.964 49.434 2.840 1.00 10.92 113 GLY A N 1
ATOM 895 C CA . GLY A 1 113 ? 25.392 49.802 4.171 1.00 11.10 113 GLY A CA 1
ATOM 896 C C . GLY A 1 113 ? 24.700 48.938 5.217 1.00 11.64 113 GLY A C 1
ATOM 897 O O . GLY A 1 113 ? 24.156 47.869 4.923 1.00 11.55 113 GLY A O 1
ATOM 898 N N . LYS A 1 114 ? 24.726 49.411 6.454 1.00 12.46 114 LYS A N 1
ATOM 899 C CA . LYS A 1 114 ? 24.141 48.694 7.579 1.00 13.67 114 LYS A CA 1
ATOM 900 C C . LYS A 1 114 ? 22.628 48.870 7.579 1.00 13.48 114 LYS A C 1
ATOM 901 O O . LYS A 1 114 ? 22.119 49.944 7.262 1.00 15.10 114 LYS A O 1
ATOM 907 N N . LEU A 1 115 ? 21.903 47.814 7.928 1.00 12.53 115 LEU A N 1
ATOM 908 C CA . LEU A 1 115 ? 20.451 47.891 8.027 1.00 12.10 115 LEU A CA 1
ATOM 909 C C . LEU A 1 115 ? 20.065 48.622 9.305 1.00 11.79 115 LEU A C 1
ATOM 910 O O . LEU A 1 115 ? 20.749 48.494 10.315 1.00 11.73 115 LEU A O 1
ATOM 915 N N . PRO A 1 116 ? 18.971 49.379 9.273 1.00 11.90 116 PRO A N 1
ATOM 916 C CA . PRO A 1 116 ? 18.511 50.107 10.461 1.00 11.87 116 PRO A CA 1
ATOM 917 C C . PRO A 1 116 ? 17.881 49.176 11.481 1.00 11.27 116 PRO A C 1
ATOM 918 O O . PRO A 1 116 ? 17.380 48.104 11.122 1.00 11.28 116 PRO A O 1
ATOM 922 N N . ALA A 1 117 ? 17.892 49.581 12.746 1.00 11.03 117 ALA A N 1
ATOM 923 C CA . ALA A 1 117 ? 17.139 48.875 13.770 1.00 10.77 117 ALA A CA 1
ATOM 924 C C . ALA A 1 117 ? 15.684 48.754 13.331 1.00 10.50 117 ALA A C 1
ATOM 925 O O . ALA A 1 117 ? 15.103 49.694 12.785 1.00 10.74 117 ALA A O 1
ATOM 927 N N . GLY A 1 118 ? 15.112 47.577 13.561 1.00 9.97 118 GLY A N 1
ATOM 928 C CA . GLY A 1 118 ? 13.753 47.263 13.158 1.00 9.84 118 GLY A CA 1
ATOM 929 C C . GLY A 1 118 ? 13.650 46.459 11.874 1.00 9.64 118 GLY A C 1
ATOM 930 O O . GLY A 1 118 ? 12.582 45.941 11.570 1.00 10.09 118 GLY A O 1
ATOM 931 N N . PHE A 1 119 ? 14.742 46.342 11.121 1.00 9.33 119 PHE A N 1
ATOM 932 C CA . PHE A 1 119 ? 14.723 45.596 9.861 1.00 9.19 119 PHE A CA 1
ATOM 933 C C . PHE A 1 119 ? 14.464 44.113 10.107 1.00 9.04 119 PHE A C 1
ATOM 934 O O . PHE A 1 119 ? 15.067 43.505 10.977 1.00 9.18 119 PHE A O 1
ATOM 942 N N . ASP A 1 120 ? 13.584 43.541 9.298 1.00 8.91 120 ASP A N 1
ATOM 943 C CA . ASP A 1 120 ? 13.070 42.189 9.485 1.00 8.83 120 ASP A CA 1
ATOM 944 C C . ASP A 1 120 ? 13.346 41.383 8.218 1.00 8.28 120 ASP A C 1
ATOM 945 O O . ASP A 1 120 ? 13.426 41.945 7.125 1.00 8.86 120 ASP A O 1
ATOM 950 N N . TYR A 1 121 ? 13.475 40.064 8.353 1.00 8.29 121 TYR A N 1
ATOM 951 C CA . TYR A 1 121 ? 13.415 39.170 7.187 1.00 8.03 121 TYR A CA 1
ATOM 952 C C . TYR A 1 121 ? 12.288 39.569 6.234 1.00 8.15 121 TYR A C 1
ATOM 953 O O . TYR A 1 121 ? 12.470 39.572 5.021 1.00 8.13 121 TYR A O 1
ATOM 962 N N . LEU A 1 122 ? 11.128 39.891 6.797 1.00 8.35 122 LEU A N 1
ATOM 963 C CA . LEU A 1 122 ? 9.944 40.245 6.016 1.00 8.85 122 LEU A CA 1
ATOM 964 C C . LEU A 1 122 ? 10.177 41.387 5.044 1.00 9.01 122 LEU A C 1
ATOM 965 O O . LEU A 1 122 ? 9.533 41.453 3.996 1.00 9.48 122 LEU A O 1
ATOM 970 N N . ASP A 1 123 ? 11.063 42.311 5.392 1.00 9.35 123 ASP A N 1
ATOM 971 C CA . ASP A 1 123 ? 11.334 43.452 4.523 1.00 10.09 123 ASP A CA 1
ATOM 972 C C . ASP A 1 123 ? 11.919 43.034 3.176 1.00 9.84 123 ASP A C 1
ATOM 973 O O . ASP A 1 123 ? 11.694 43.711 2.177 1.00 10.39 123 ASP A O 1
ATOM 978 N N . LEU A 1 124 ? 12.625 41.908 3.137 1.00 9.48 124 LEU A N 1
ATOM 979 C CA . LEU A 1 124 ? 13.214 41.405 1.893 1.00 10.03 124 LEU A CA 1
ATOM 980 C C . LEU A 1 124 ? 12.191 41.006 0.827 1.00 10.42 124 LEU A C 1
ATOM 981 O O . LEU A 1 124 ? 12.561 40.835 -0.332 1.00 11.37 124 LEU A O 1
ATOM 986 N N . ALA A 1 125 ? 10.925 40.857 1.213 1.00 10.46 125 ALA A N 1
ATOM 987 C CA . ALA A 1 125 ? 9.848 40.535 0.274 1.00 10.91 125 ALA A CA 1
ATOM 988 C C . ALA A 1 125 ? 9.148 41.773 -0.287 1.00 11.52 125 ALA A C 1
ATOM 989 O O . ALA A 1 125 ? 8.268 41.648 -1.139 1.00 12.14 125 ALA A O 1
ATOM 991 N N . LYS A 1 126 ? 9.516 42.961 0.181 1.00 11.94 126 LYS A N 1
ATOM 992 C CA . LYS A 1 126 ? 8.865 44.191 -0.269 1.00 12.87 126 LYS A CA 1
ATOM 993 C C . LYS A 1 126 ? 9.330 44.558 -1.688 1.00 13.26 126 LYS A C 1
ATOM 994 O O . LYS A 1 126 ? 10.467 44.267 -2.053 1.00 12.49 126 LYS A O 1
ATOM 1000 N N . PRO A 1 127 ? 8.455 45.181 -2.489 1.00 14.42 127 PRO A N 1
ATOM 1001 C CA . PRO A 1 127 ? 8.742 45.438 -3.913 1.00 15.33 127 PRO A CA 1
ATOM 1002 C C . PRO A 1 127 ? 10.012 46.233 -4.207 1.00 15.49 127 PRO A C 1
ATOM 1003 O O . PRO A 1 127 ? 10.621 46.044 -5.258 1.00 16.00 127 PRO A O 1
ATOM 1007 N N . GLU A 1 128 ? 10.409 47.105 -3.291 1.00 15.70 128 GLU A N 1
ATOM 1008 C CA . GLU A 1 128 ? 11.570 47.967 -3.513 1.00 16.01 128 GLU A CA 1
ATOM 1009 C C . GLU A 1 128 ? 12.901 47.208 -3.548 1.00 15.64 128 GLU A C 1
ATOM 1010 O O . GLU A 1 128 ? 13.917 47.766 -3.959 1.00 15.94 128 GLU A O 1
ATOM 1016 N N . TYR A 1 129 ? 12.903 45.946 -3.120 1.00 14.80 129 TYR A N 1
ATOM 1017 C CA . TYR A 1 129 ? 14.111 45.124 -3.171 1.00 14.46 129 TYR A CA 1
ATOM 1018 C C . TYR A 1 129 ? 14.177 44.227 -4.398 1.00 13.85 129 TYR A C 1
ATOM 1019 O O . TYR A 1 129 ? 15.042 43.366 -4.487 1.00 12.72 129 TYR A O 1
ATOM 1028 N N . LYS A 1 130 ? 13.302 44.474 -5.374 1.00 14.10 130 LYS A N 1
ATOM 1029 C CA . LYS A 1 130 ? 13.294 43.704 -6.613 1.00 14.34 130 LYS A CA 1
ATOM 1030 C C . LYS A 1 130 ? 14.676 43.706 -7.268 1.00 13.54 130 LYS A C 1
ATOM 1031 O O . LYS A 1 130 ? 15.312 44.752 -7.411 1.00 13.58 130 LYS A O 1
ATOM 1037 N N . GLY A 1 131 ? 15.137 42.519 -7.637 1.00 12.71 131 GLY A N 1
ATOM 1038 C CA . GLY A 1 131 ? 16.395 42.341 -8.329 1.00 12.56 131 GLY A CA 1
ATOM 1039 C C . GLY A 1 131 ? 17.631 42.413 -7.454 1.00 12.19 131 GLY A C 1
ATOM 1040 O O . GLY A 1 131 ? 18.741 42.341 -7.964 1.00 12.62 131 GLY A O 1
ATOM 1041 N N . LYS A 1 132 ? 17.457 42.507 -6.136 1.00 11.54 132 LYS A N 1
ATOM 1042 C CA . LYS A 1 132 ? 18.578 42.804 -5.240 1.00 11.45 132 LYS A CA 1
ATOM 1043 C C . LYS A 1 132 ? 18.910 41.702 -4.230 1.00 10.88 132 LYS A C 1
ATOM 1044 O O . LYS A 1 132 ? 19.868 41.851 -3.489 1.00 10.44 132 LYS A O 1
ATOM 1050 N N . VAL A 1 133 ? 18.160 40.603 -4.213 1.00 10.54 133 VAL A N 1
ATOM 1051 C CA . VAL A 1 133 ? 18.304 39.603 -3.152 1.00 10.25 133 VAL A CA 1
ATOM 1052 C C . VAL A 1 133 ? 18.857 38.279 -3.689 1.00 10.47 133 VAL A C 1
ATOM 1053 O O . VAL A 1 133 ? 18.448 37.816 -4.744 1.00 10.66 133 VAL A O 1
ATOM 1057 N N . CYS A 1 134 ? 19.795 37.685 -2.955 1.00 11.06 134 CYS A N 1
ATOM 1058 C CA . CYS A 1 134 ? 20.327 36.355 -3.263 1.00 11.54 134 CYS A CA 1
ATOM 1059 C C . CYS A 1 134 ? 20.067 35.414 -2.087 1.00 10.87 134 CYS A C 1
ATOM 1060 O O . CYS A 1 134 ? 20.345 35.755 -0.939 1.00 10.85 134 CYS A O 1
ATOM 1065 N N . VAL A 1 135 ? 19.543 34.232 -2.376 1.00 10.70 135 VAL A N 1
ATOM 1066 C CA . VAL A 1 135 ? 19.400 33.186 -1.373 1.00 11.28 135 VAL A CA 1
ATOM 1067 C C . VAL A 1 135 ? 19.664 31.840 -2.039 1.00 10.52 135 VAL A C 1
ATOM 1068 O O . VAL A 1 135 ? 19.310 31.628 -3.206 1.00 10.75 135 VAL A O 1
ATOM 1075 N N . ARG A 1 136 ? 20.301 30.935 -1.306 1.00 9.64 136 ARG A N 1
ATOM 1076 C CA . ARG A 1 136 ? 20.455 29.562 -1.773 1.00 9.30 136 ARG A CA 1
ATOM 1077 C C . ARG A 1 136 ? 19.087 28.887 -1.876 1.00 9.34 136 ARG A C 1
ATOM 1078 O O . ARG A 1 136 ? 18.071 29.457 -1.484 1.00 9.44 136 ARG A O 1
ATOM 1086 N N . SER A 1 137 ? 19.069 27.678 -2.418 1.00 9.31 137 SER A N 1
ATOM 1087 C CA . SER A 1 137 ? 17.830 26.922 -2.576 1.00 9.56 137 SER A CA 1
ATOM 1088 C C . SER A 1 137 ? 16.868 27.113 -1.407 1.00 9.52 137 SER A C 1
ATOM 1089 O O . SER A 1 137 ? 17.243 26.955 -0.247 1.00 9.14 137 SER A O 1
ATOM 1092 N N . GLY A 1 138 ? 15.619 27.415 -1.730 1.00 9.80 138 GLY A N 1
ATOM 1093 C CA . GLY A 1 138 ? 14.581 27.543 -0.726 1.00 10.16 138 GLY A CA 1
ATOM 1094 C C . GLY A 1 138 ? 14.308 26.255 0.026 1.00 10.64 138 GLY A C 1
ATOM 1095 O O . GLY A 1 138 ? 13.754 26.286 1.122 1.00 10.91 138 GLY A O 1
ATOM 1096 N N . LYS A 1 139 ? 14.689 25.122 -0.563 1.00 11.03 139 LYS A N 1
ATOM 1097 C CA . LYS A 1 139 ? 14.540 23.814 0.068 1.00 11.90 139 LYS A CA 1
ATOM 1098 C C . LYS A 1 139 ? 15.702 23.430 0.972 1.00 11.08 139 LYS A C 1
ATOM 1099 O O . LYS A 1 139 ? 15.650 22.403 1.647 1.00 11.39 139 LYS A O 1
ATOM 1105 N N . ASN A 1 140 ? 16.761 24.235 0.993 1.00 10.29 140 ASN A N 1
ATOM 1106 C CA . ASN A 1 140 ? 17.833 23.993 1.937 1.00 9.92 140 ASN A CA 1
ATOM 1107 C C . ASN A 1 140 ? 17.305 24.139 3.359 1.00 9.49 140 ASN A C 1
ATOM 1108 O O . ASN A 1 140 ? 16.568 25.073 3.654 1.00 9.15 140 ASN A O 1
ATOM 1113 N N . SER A 1 141 ? 17.692 23.228 4.241 1.00 9.42 141 SER A N 1
ATOM 1114 C CA . SER A 1 141 ? 17.076 23.171 5.569 1.00 9.89 141 SER A CA 1
ATOM 1115 C C . SER A 1 141 ? 17.357 24.380 6.444 1.00 9.51 141 SER A C 1
ATOM 1116 O O . SER A 1 141 ? 16.557 24.699 7.305 1.00 9.23 141 SER A O 1
ATOM 1121 N N . TYR A 1 142 ? 18.476 25.073 6.251 1.00 8.77 142 TYR A N 1
ATOM 1122 C CA . TYR A 1 142 ? 18.669 26.333 6.968 1.00 8.30 142 TYR A CA 1
ATOM 1123 C C . TYR A 1 142 ? 17.563 27.331 6.618 1.00 7.98 142 TYR A C 1
ATOM 1124 O O . TYR A 1 142 ? 17.071 28.048 7.486 1.00 8.07 142 TYR A O 1
ATOM 1133 N N . ASN A 1 143 ? 17.194 27.402 5.344 1.00 7.78 143 ASN A N 1
ATOM 1134 C CA . ASN A 1 143 ? 16.089 28.249 4.917 1.00 7.72 143 ASN A CA 1
ATOM 1135 C C . ASN A 1 143 ? 14.740 27.724 5.392 1.00 7.49 143 ASN A C 1
ATOM 1136 O O . ASN A 1 143 ? 13.935 28.476 5.914 1.00 7.15 143 ASN A O 1
ATOM 1141 N N . VAL A 1 144 ? 14.483 26.435 5.215 1.00 7.41 144 VAL A N 1
ATOM 1142 C CA . VAL A 1 144 ? 13.183 25.886 5.573 1.00 7.51 144 VAL A CA 1
ATOM 1143 C C . VAL A 1 144 ? 12.931 26.070 7.075 1.00 7.38 144 VAL A C 1
ATOM 1144 O O . VAL A 1 144 ? 11.825 26.399 7.465 1.00 7.14 144 VAL A O 1
ATOM 1148 N N . SER A 1 145 ? 13.946 25.883 7.916 1.00 7.53 145 SER A N 1
ATOM 1149 C CA . SER A 1 145 ? 13.751 26.078 9.355 1.00 7.35 145 SER A CA 1
ATOM 1150 C C . SER A 1 145 ? 13.495 27.546 9.712 1.00 7.11 145 SER A C 1
ATOM 1151 O O . SER A 1 145 ? 12.724 27.832 10.618 1.00 7.19 145 SER A O 1
ATOM 1154 N N . LEU A 1 146 ? 14.118 28.481 8.998 1.00 6.81 146 LEU A N 1
ATOM 1155 C CA . LEU A 1 146 ? 13.762 29.889 9.137 1.00 6.95 146 LEU A CA 1
ATOM 1156 C C . LEU A 1 146 ? 12.286 30.113 8.794 1.00 6.66 146 LEU A C 1
ATOM 1157 O O . LEU A 1 146 ? 11.557 30.757 9.542 1.00 6.73 146 LEU A O 1
ATOM 1162 N N . PHE A 1 147 ? 11.842 29.587 7.657 1.00 6.74 147 PHE A N 1
ATOM 1163 C CA . PHE A 1 147 ? 10.453 29.744 7.241 1.00 6.88 147 PHE A CA 1
ATOM 1164 C C . PHE A 1 147 ? 9.493 29.063 8.226 1.00 6.56 147 PHE A C 1
ATOM 1165 O O . PHE A 1 147 ? 8.375 29.532 8.431 1.00 6.96 147 PHE A O 1
ATOM 1173 N N . ALA A 1 148 ? 9.944 27.972 8.835 1.00 6.62 148 ALA A N 1
ATOM 1174 C CA . ALA A 1 148 ? 9.166 27.257 9.838 1.00 6.81 148 ALA A CA 1
ATOM 1175 C C . ALA A 1 148 ? 8.919 28.124 11.069 1.00 6.64 148 ALA A C 1
ATOM 1176 O O . ALA A 1 148 ? 7.811 28.154 11.594 1.00 6.94 148 ALA A O 1
ATOM 1178 N N . ALA A 1 149 ? 9.946 28.845 11.517 1.00 6.74 149 ALA A N 1
ATOM 1179 C CA . ALA A 1 149 ? 9.773 29.796 12.610 1.00 6.99 149 ALA A CA 1
ATOM 1180 C C . ALA A 1 149 ? 8.762 30.873 12.212 1.00 6.82 149 ALA A C 1
ATOM 1181 O O . ALA A 1 149 ? 7.908 31.264 13.007 1.00 7.29 149 ALA A O 1
ATOM 1183 N N . MET A 1 150 ? 8.847 31.342 10.970 1.00 6.84 150 MET A N 1
ATOM 1184 C CA . MET A 1 150 ? 7.924 32.356 10.484 1.00 7.08 150 MET A CA 1
ATOM 1185 C C . MET A 1 150 ? 6.480 31.839 10.502 1.00 6.74 150 MET A C 1
ATOM 1186 O O . MET A 1 150 ? 5.571 32.587 10.836 1.00 7.13 150 MET A O 1
ATOM 1191 N N . ILE A 1 151 ? 6.259 30.566 10.191 1.00 6.63 151 ILE A N 1
ATOM 1192 C CA . ILE A 1 151 ? 4.916 29.999 10.292 1.00 6.76 151 ILE A CA 1
ATOM 1193 C C . ILE A 1 151 ? 4.399 30.041 11.736 1.00 6.90 151 ILE A C 1
ATOM 1194 O O . ILE A 1 151 ? 3.240 30.367 11.978 1.00 6.90 151 ILE A O 1
ATOM 1199 N N . GLU A 1 152 ? 5.251 29.724 12.700 1.00 7.09 152 GLU A N 1
ATOM 1200 C CA . GLU A 1 152 ? 4.847 29.815 14.106 1.00 7.48 152 GLU A CA 1
ATOM 1201 C C . GLU A 1 152 ? 4.368 31.229 14.442 1.00 7.37 152 GLU A C 1
ATOM 1202 O O . GLU A 1 152 ? 3.370 31.411 15.143 1.00 7.88 152 GLU A O 1
ATOM 1208 N N . HIS A 1 153 ? 5.078 32.231 13.934 1.00 7.31 153 HIS A N 1
ATOM 1209 C CA . HIS A 1 153 ? 4.780 33.623 14.246 1.00 7.31 153 HIS A CA 1
ATOM 1210 C C . HIS A 1 153 ? 3.612 34.200 13.453 1.00 7.20 153 HIS A C 1
ATOM 1211 O O . HIS A 1 153 ? 2.914 35.075 13.955 1.00 7.80 153 HIS A O 1
ATOM 1218 N N . TYR A 1 154 ? 3.417 33.747 12.213 1.00 7.27 154 TYR A N 1
ATOM 1219 C CA . TYR A 1 154 ? 2.540 34.445 11.266 1.00 7.39 154 TYR A CA 1
ATOM 1220 C C . TYR A 1 154 ? 1.494 33.591 10.571 1.00 7.49 154 TYR A C 1
ATOM 1221 O O . TYR A 1 154 ? 0.589 34.142 9.946 1.00 7.88 154 TYR A O 1
ATOM 1230 N N . GLY A 1 155 ? 1.6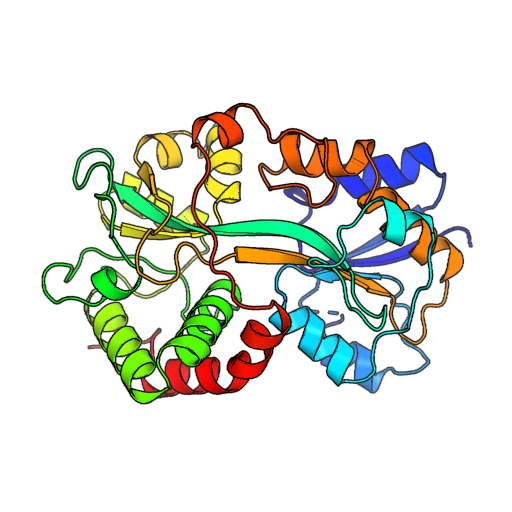28 32.273 10.643 1.00 7.24 155 GLY A N 1
ATOM 1231 C CA . GLY A 1 155 ? 0.762 31.371 9.907 1.00 7.10 155 GLY A CA 1
ATOM 1232 C C . GLY A 1 155 ? 1.191 31.174 8.460 1.00 7.45 155 GLY A C 1
ATOM 1233 O O . GLY A 1 155 ? 2.082 31.870 7.948 1.00 7.43 155 GLY A O 1
ATOM 1234 N N . ILE A 1 156 ? 0.545 30.230 7.784 1.00 7.59 156 ILE A N 1
ATOM 1235 C CA . ILE A 1 156 ? 0.994 29.835 6.448 1.00 7.73 156 ILE A CA 1
ATOM 1236 C C . ILE A 1 156 ? 0.601 30.803 5.340 1.00 7.63 156 ILE A C 1
ATOM 1237 O O . ILE A 1 156 ? 1.279 30.846 4.318 1.00 8.16 156 ILE A O 1
ATOM 1242 N N . GLU A 1 157 ? -0.478 31.558 5.497 1.00 7.74 157 GLU A N 1
ATOM 1243 C CA . GLU A 1 157 ? -0.866 32.508 4.449 1.00 8.13 157 GLU A CA 1
ATOM 1244 C C . GLU A 1 157 ? 0.153 33.646 4.343 1.00 8.33 157 GLU A C 1
ATOM 1245 O O . GLU A 1 157 ? 0.645 33.959 3.255 1.00 8.76 157 GLU A O 1
ATOM 1251 N N . LYS A 1 158 ? 0.471 34.263 5.477 1.00 8.67 158 LYS A N 1
ATOM 1252 C CA . LYS A 1 158 ? 1.443 35.352 5.518 1.00 9.16 158 LYS A CA 1
ATOM 1253 C C . LYS A 1 158 ? 2.842 34.853 5.176 1.00 8.37 158 LYS A C 1
ATOM 1254 O O . LYS A 1 158 ? 3.597 35.554 4.507 1.00 8.20 158 LYS A O 1
ATOM 1260 N N . THR A 1 159 ? 3.206 33.659 5.626 1.00 7.78 159 THR A N 1
ATOM 1261 C CA . THR A 1 159 ? 4.524 33.125 5.295 1.00 7.71 159 THR A CA 1
ATOM 1262 C C . THR A 1 159 ? 4.628 32.840 3.789 1.00 7.96 159 THR A C 1
ATOM 1263 O O . THR A 1 159 ? 5.655 33.113 3.177 1.00 7.77 159 THR A O 1
ATOM 1267 N N . LYS A 1 160 ? 3.565 32.316 3.184 1.00 7.94 160 LYS A N 1
ATOM 1268 C CA . LYS A 1 160 ? 3.566 32.085 1.739 1.00 8.20 160 LYS A CA 1
ATOM 1269 C C . LYS A 1 160 ? 3.692 33.397 0.973 1.00 8.36 160 LYS A C 1
ATOM 1270 O O . LYS A 1 160 ? 4.439 33.470 0.000 1.00 8.39 160 LYS A O 1
ATOM 1276 N N . ALA A 1 161 ? 2.971 34.425 1.404 1.00 8.50 161 ALA A N 1
ATOM 1277 C CA . ALA A 1 161 ? 3.065 35.734 0.763 1.00 8.83 161 ALA A CA 1
ATOM 1278 C C . ALA A 1 161 ? 4.492 36.272 0.858 1.00 8.99 161 ALA A C 1
ATOM 1279 O O . ALA A 1 161 ? 5.010 36.835 -0.111 1.00 9.29 161 ALA A O 1
ATOM 1281 N N . PHE A 1 162 ? 5.133 36.084 2.009 1.00 8.55 162 PHE A N 1
ATOM 1282 C CA . PHE A 1 162 ? 6.534 36.435 2.170 1.00 8.09 162 PHE A CA 1
ATOM 1283 C C . PHE A 1 162 ? 7.412 35.688 1.163 1.00 7.93 162 PHE A C 1
ATOM 1284 O O . PHE A 1 162 ? 8.249 36.300 0.500 1.00 8.08 162 PHE A O 1
ATOM 1292 N N . LEU A 1 163 ? 7.227 34.380 1.042 1.00 7.95 163 LEU A N 1
ATOM 1293 C CA . LEU A 1 163 ? 8.033 33.592 0.110 1.00 8.29 163 LEU A CA 1
ATOM 1294 C C . LEU A 1 163 ? 7.818 34.019 -1.338 1.00 8.68 163 LEU A C 1
ATOM 1295 O O . LEU A 1 163 ? 8.763 34.010 -2.115 1.00 8.93 163 LEU A O 1
ATOM 1300 N N . GLU A 1 164 ? 6.597 34.407 -1.690 1.00 8.79 164 GLU A N 1
ATOM 1301 C CA . GLU A 1 164 ? 6.314 34.863 -3.051 1.00 9.51 164 GLU A CA 1
ATOM 1302 C C . GLU A 1 164 ? 7.045 36.174 -3.331 1.00 9.47 164 GLU A C 1
ATOM 1303 O O . GLU A 1 164 ? 7.620 36.351 -4.410 1.00 9.84 164 GLU A O 1
ATOM 1313 N N . GLY A 1 165 ? 7.052 37.080 -2.360 1.00 9.71 165 GLY A N 1
ATOM 1314 C CA . GLY A 1 165 ? 7.738 38.350 -2.523 1.00 9.75 165 GLY A CA 1
ATOM 1315 C C . GLY A 1 165 ? 9.249 38.197 -2.558 1.00 9.73 165 GLY A C 1
ATOM 1316 O O . GLY A 1 165 ? 9.938 38.838 -3.360 1.00 10.41 165 GLY A O 1
ATOM 1317 N N . LEU A 1 166 ? 9.772 37.343 -1.682 1.00 9.48 166 LEU A N 1
ATOM 1318 C CA . LEU A 1 166 ? 11.196 37.043 -1.650 1.00 9.17 166 LEU A CA 1
ATOM 1319 C C . LEU A 1 166 ? 11.633 36.449 -2.993 1.00 9.37 166 LEU A C 1
ATOM 1320 O O . LEU A 1 166 ? 12.622 36.890 -3.583 1.00 9.38 166 LEU A O 1
ATOM 1325 N N . LYS A 1 167 ? 10.889 35.463 -3.478 1.00 9.57 167 LYS A N 1
ATOM 1326 C CA . LYS A 1 167 ? 11.158 34.868 -4.785 1.00 9.97 167 LYS A CA 1
ATOM 1327 C C . LYS A 1 167 ? 11.149 35.924 -5.889 1.00 10.36 167 LYS A C 1
ATOM 1328 O O . LYS A 1 167 ? 12.047 35.960 -6.733 1.00 10.70 167 LYS A O 1
ATOM 1334 N N . ALA A 1 168 ? 10.156 36.798 -5.873 1.00 10.50 168 ALA A N 1
ATOM 1335 C CA . ALA A 1 168 ? 10.034 37.838 -6.890 1.00 10.90 168 ALA A CA 1
ATOM 1336 C C . ALA A 1 168 ? 11.224 38.790 -6.898 1.00 10.91 168 ALA A C 1
ATOM 1337 O O . ALA A 1 168 ? 11.519 39.417 -7.925 1.00 11.52 168 ALA A O 1
ATOM 1339 N N . ASN A 1 169 ? 11.912 38.902 -5.762 1.00 10.70 169 ASN A N 1
ATOM 1340 C CA . ASN A 1 169 ? 13.021 39.838 -5.601 1.00 10.49 169 ASN A CA 1
ATOM 1341 C C . ASN A 1 169 ? 14.407 39.249 -5.843 1.00 10.52 169 ASN A C 1
ATOM 1342 O O . ASN A 1 169 ? 15.406 39.957 -5.726 1.00 10.85 169 ASN A O 1
ATOM 1347 N N . LEU A 1 170 ? 14.483 37.975 -6.206 1.00 10.21 170 LEU A N 1
ATOM 1348 C CA . LEU A 1 170 ? 15.776 37.334 -6.404 1.00 10.50 170 LEU A CA 1
ATOM 1349 C C . LEU A 1 170 ? 16.490 37.882 -7.639 1.00 10.67 170 LEU A C 1
ATOM 1350 O O . LEU A 1 170 ? 15.868 38.102 -8.690 1.00 11.05 170 LEU A O 1
ATOM 1355 N N . ALA A 1 171 ? 17.796 38.085 -7.495 1.00 10.87 171 ALA A N 1
ATOM 1356 C CA . ALA A 1 171 ? 18.653 38.595 -8.560 1.00 11.57 171 ALA A CA 1
ATOM 1357 C C . ALA A 1 171 ? 19.088 37.486 -9.503 1.00 12.30 171 ALA A C 1
ATOM 1358 O O . ALA A 1 171 ? 19.483 37.758 -10.639 1.00 13.39 171 ALA A O 1
ATOM 1360 N N . ARG A 1 172 ? 19.053 36.249 -9.022 1.00 12.47 172 ARG A N 1
ATOM 1361 C CA . ARG A 1 172 ? 19.437 35.089 -9.809 1.00 12.92 172 ARG A CA 1
ATOM 1362 C C . ARG A 1 172 ? 18.748 33.847 -9.251 1.00 12.77 172 ARG A C 1
ATOM 1363 O O . ARG A 1 172 ? 18.262 33.838 -8.111 1.00 12.56 172 ARG A O 1
ATOM 1371 N N . LYS A 1 173 ? 18.727 32.792 -10.049 1.00 13.12 173 LYS A N 1
ATOM 1372 C CA . LYS A 1 173 ? 18.216 31.500 -9.619 1.00 13.36 173 LYS A CA 1
ATOM 1373 C C . LYS A 1 173 ? 18.967 31.040 -8.368 1.00 13.15 173 LYS A C 1
ATOM 1374 O O . LYS A 1 173 ? 20.197 31.112 -8.330 1.00 13.42 173 LYS A O 1
ATOM 1380 N N . PRO A 1 174 ? 18.257 30.581 -7.333 1.00 12.55 174 PRO A N 1
ATOM 1381 C CA . PRO A 1 174 ? 18.939 30.041 -6.152 1.00 12.61 174 PRO A CA 1
ATOM 1382 C C . PRO A 1 174 ? 19.994 29.000 -6.519 1.00 13.00 174 PRO A C 1
ATOM 1383 O O . PRO A 1 174 ? 19.724 28.064 -7.272 1.00 13.34 174 PRO A O 1
ATOM 1387 N N . GLN A 1 175 ? 21.192 29.187 -5.985 1.00 13.33 175 GLN A N 1
ATOM 1388 C CA . GLN A 1 175 ? 22.342 28.354 -6.318 1.00 13.65 175 GLN A CA 1
ATOM 1389 C C . GLN A 1 175 ? 23.416 28.500 -5.243 1.00 13.44 175 GLN A C 1
ATOM 1390 O O . GLN A 1 175 ? 23.464 29.505 -4.525 1.00 14.47 175 GLN A O 1
ATOM 1396 N N . GLY A 1 176 ? 24.280 27.504 -5.133 1.00 12.89 176 GLY A N 1
ATOM 1397 C CA . GLY A 1 176 ? 25.398 27.563 -4.216 1.00 12.48 176 GLY A CA 1
ATOM 1398 C C . GLY A 1 176 ? 24.971 27.479 -2.760 1.00 11.75 176 GLY A C 1
ATOM 1399 O O . GLY A 1 176 ? 23.817 27.165 -2.457 1.00 12.92 176 GLY A O 1
ATOM 1400 N N . GLY A 1 177 ? 25.913 27.744 -1.864 1.00 10.87 177 GLY A N 1
ATOM 1401 C CA . GLY A 1 177 ? 25.659 27.773 -0.436 1.00 10.16 177 GLY A CA 1
ATOM 1402 C C . GLY A 1 177 ? 25.641 29.193 0.101 1.00 9.34 177 GLY A C 1
ATOM 1403 O O . GLY A 1 177 ? 25.522 30.164 -0.651 1.00 9.44 177 GLY A O 1
ATOM 1404 N N . ASP A 1 178 ? 25.757 29.319 1.415 1.00 8.70 178 ASP A N 1
ATOM 1405 C CA . ASP A 1 178 ? 25.664 30.628 2.054 1.00 8.56 178 ASP A CA 1
ATOM 1406 C C . ASP A 1 178 ? 26.830 31.548 1.668 1.00 8.46 178 ASP A C 1
ATOM 1407 O O . ASP A 1 178 ? 26.621 32.731 1.386 1.00 8.61 178 ASP A O 1
ATOM 1412 N N . ARG A 1 179 ? 28.053 31.018 1.668 1.00 8.57 179 ARG A N 1
ATOM 1413 C CA . ARG A 1 179 ? 29.222 31.835 1.313 1.00 8.89 179 ARG A CA 1
ATOM 1414 C C . ARG A 1 179 ? 29.131 32.344 -0.121 1.00 9.10 179 ARG A C 1
ATOM 1415 O O . ARG A 1 179 ? 29.516 33.478 -0.407 1.00 9.19 179 ARG A O 1
ATOM 1423 N N . ASP A 1 180 ? 28.600 31.518 -1.014 1.00 9.25 180 ASP A N 1
ATOM 1424 C CA . ASP A 1 180 ? 28.469 31.889 -2.416 1.00 9.88 180 ASP A CA 1
ATOM 1425 C C . ASP A 1 180 ? 27.601 33.130 -2.608 1.00 9.79 180 ASP A C 1
ATOM 1426 O O . ASP A 1 180 ? 27.836 33.909 -3.531 1.00 9.74 180 ASP A O 1
ATOM 1435 N N . GLN A 1 181 ? 26.599 33.330 -1.752 1.00 9.36 181 GLN A N 1
ATOM 1436 C CA . GLN A 1 181 ? 25.750 34.512 -1.882 1.00 9.43 181 GLN A CA 1
ATOM 1437 C C . GLN A 1 181 ? 26.528 35.774 -1.541 1.00 9.20 181 GLN A C 1
ATOM 1438 O O . GLN A 1 181 ? 26.278 36.835 -2.118 1.00 9.83 181 GLN A O 1
ATOM 1444 N N . VAL A 1 182 ? 27.448 35.669 -0.589 1.00 9.04 182 VAL A N 1
ATOM 1445 C CA . VAL A 1 182 ? 28.291 36.802 -0.210 1.00 9.24 182 VAL A CA 1
ATOM 1446 C C . VAL A 1 182 ? 29.344 37.089 -1.295 1.00 9.61 182 VAL A C 1
ATOM 1447 O O . VAL A 1 182 ? 29.668 38.246 -1.561 1.00 9.76 182 VAL A O 1
ATOM 1451 N N . LYS A 1 183 ? 29.856 36.053 -1.953 1.00 10.03 183 LYS A N 1
ATOM 1452 C CA . LYS A 1 183 ? 30.678 36.253 -3.145 1.00 10.67 183 LYS A CA 1
ATOM 1453 C C . LYS A 1 183 ? 29.901 37.053 -4.185 1.00 10.71 183 LYS A C 1
ATOM 1454 O O . LYS A 1 183 ? 30.451 37.950 -4.824 1.00 10.82 183 LYS A O 1
ATOM 1460 N N . ALA A 1 184 ? 28.622 36.737 -4.349 1.00 10.53 184 ALA A N 1
ATOM 1461 C CA . ALA A 1 184 ? 27.783 37.430 -5.315 1.00 10.71 184 ALA A CA 1
ATOM 1462 C C . ALA A 1 184 ? 27.572 38.892 -4.923 1.00 10.18 184 ALA A C 1
ATOM 1463 O O . ALA A 1 184 ? 27.500 39.749 -5.792 1.00 10.66 184 ALA A O 1
ATOM 1465 N N . ILE A 1 185 ? 27.479 39.187 -3.626 1.00 9.98 185 ILE A N 1
ATOM 1466 C CA . ILE A 1 185 ? 27.436 40.572 -3.160 1.00 10.48 185 ILE A CA 1
ATOM 1467 C C . ILE A 1 185 ? 28.729 41.286 -3.565 1.00 10.55 185 ILE A C 1
ATOM 1468 O O . ILE A 1 185 ? 28.705 42.401 -4.098 1.00 10.60 185 ILE A O 1
ATOM 1473 N N . LYS A 1 186 ? 29.863 40.649 -3.317 1.00 10.88 186 LYS A N 1
ATOM 1474 C CA . LYS A 1 186 ? 31.148 41.242 -3.677 1.00 11.82 186 LYS A CA 1
ATOM 1475 C C . LYS A 1 186 ? 31.205 41.568 -5.175 1.00 11.95 186 LYS A C 1
ATOM 1476 O O . LYS A 1 186 ? 31.675 42.643 -5.560 1.00 11.98 186 LYS A O 1
ATOM 1482 N N . GLU A 1 187 ? 30.711 40.657 -6.007 1.00 12.12 187 GLU A N 1
ATOM 1483 C CA . GLU A 1 187 ? 30.761 40.819 -7.463 1.00 12.82 187 GLU A CA 1
ATOM 1484 C C . GLU A 1 187 ? 29.726 41.810 -8.009 1.00 12.43 187 GLU A C 1
ATOM 1485 O O . GLU A 1 187 ? 29.807 42.212 -9.165 1.00 12.61 187 GLU A O 1
ATOM 1491 N N . GLY A 1 188 ? 28.761 42.211 -7.187 1.00 12.16 188 GLY A N 1
ATOM 1492 C CA . GLY A 1 188 ? 27.763 43.189 -7.579 1.00 12.25 188 GLY A CA 1
ATOM 1493 C C . GLY A 1 188 ? 26.453 42.608 -8.080 1.00 12.67 188 GLY A C 1
ATOM 1494 O O . GLY A 1 188 ? 25.569 43.355 -8.471 1.00 13.64 188 GLY A O 1
ATOM 1495 N N . ILE A 1 189 ? 26.321 41.286 -8.054 1.00 12.64 189 ILE A N 1
ATOM 1496 C CA . ILE A 1 189 ? 25.122 40.602 -8.545 1.00 13.35 189 ILE A CA 1
ATOM 1497 C C . ILE A 1 189 ? 23.920 40.854 -7.644 1.00 13.19 189 ILE A C 1
ATOM 1498 O O . ILE A 1 189 ? 22.789 40.961 -8.107 1.00 14.20 189 ILE A O 1
ATOM 1505 N N . CYS A 1 190 ? 24.162 40.928 -6.349 1.00 12.86 190 CYS A N 1
ATOM 1506 C CA . CYS A 1 190 ? 23.079 41.243 -5.429 1.00 12.96 190 CYS A CA 1
ATOM 1507 C C . CYS A 1 190 ? 23.582 42.090 -4.279 1.00 11.87 190 CYS A C 1
ATOM 1508 O O . CYS A 1 190 ? 24.786 42.276 -4.093 1.00 11.77 190 CYS A O 1
ATOM 1513 N N . ASP A 1 191 ? 22.625 42.606 -3.525 1.00 10.52 191 ASP A N 1
ATOM 1514 C CA . ASP A 1 191 ? 22.874 43.566 -2.464 1.00 10.02 191 ASP A CA 1
ATOM 1515 C C . ASP A 1 191 ? 22.493 43.063 -1.077 1.00 9.47 191 ASP A C 1
ATOM 1516 O O . ASP A 1 191 ? 22.921 43.647 -0.089 1.00 9.27 191 ASP A O 1
ATOM 1521 N N . TYR A 1 192 ? 21.647 42.032 -1.022 1.00 9.17 192 TYR A N 1
ATOM 1522 C CA . TYR A 1 192 ? 21.167 41.421 0.219 1.00 8.89 192 TYR A CA 1
ATOM 1523 C C . TYR A 1 192 ? 21.242 39.919 0.051 1.00 8.72 192 TYR A C 1
ATOM 1524 O O . TYR A 1 192 ? 20.874 39.401 -1.001 1.00 9.84 192 TYR A O 1
ATOM 1533 N N . SER A 1 193 ? 21.720 39.216 1.068 1.00 8.30 193 SER A N 1
ATOM 1534 C CA . SER A 1 193 ? 21.605 37.764 1.077 1.00 8.27 193 SER A CA 1
ATOM 1535 C C . SER A 1 193 ? 21.221 37.266 2.461 1.00 8.11 193 SER A C 1
ATOM 1536 O O . SER A 1 193 ? 21.306 37.996 3.447 1.00 8.58 193 SER A O 1
ATOM 1541 N N . ILE A 1 194 ? 20.757 36.026 2.514 1.00 7.55 194 ILE A N 1
ATOM 1542 C CA . ILE A 1 194 ? 20.497 35.340 3.774 1.00 7.80 194 ILE A CA 1
ATOM 1543 C C . ILE A 1 194 ? 21.567 34.269 3.928 1.00 7.62 194 ILE A C 1
ATOM 1544 O O . ILE A 1 194 ? 21.874 33.561 2.977 1.00 8.51 194 ILE A O 1
ATOM 1549 N N . GLY A 1 195 ? 22.148 34.152 5.115 1.00 7.57 195 GLY A N 1
ATOM 1550 C CA . GLY A 1 195 ? 23.136 33.119 5.367 1.00 7.64 195 GLY A CA 1
ATOM 1551 C C . GLY A 1 195 ? 23.459 33.003 6.842 1.00 7.31 195 GLY A C 1
ATOM 1552 O O . GLY A 1 195 ? 23.084 33.869 7.623 1.00 7.60 195 GLY A O 1
ATOM 1553 N N . ASN A 1 196 ? 24.169 31.952 7.230 1.00 7.72 196 ASN A N 1
ATOM 1554 C CA . ASN A 1 196 ? 24.493 31.757 8.636 1.00 7.79 196 ASN A CA 1
ATOM 1555 C C . ASN A 1 196 ? 25.684 32.624 9.050 1.00 7.74 196 ASN A C 1
ATOM 1556 O O . ASN A 1 196 ? 26.621 32.859 8.273 1.00 7.78 196 ASN A O 1
ATOM 1561 N N . SER A 1 197 ? 25.639 33.077 10.295 1.00 7.52 197 SER A N 1
ATOM 1562 C CA . SER A 1 197 ? 26.576 34.045 10.845 1.00 7.83 197 SER A CA 1
ATOM 1563 C C . SER A 1 197 ? 28.026 33.574 10.826 1.00 7.71 197 SER A C 1
ATOM 1564 O O . SER A 1 197 ? 28.925 34.322 10.463 1.00 7.95 197 SER A O 1
ATOM 1567 N N . TYR A 1 198 ? 28.256 32.334 11.231 1.00 7.68 198 TYR A N 1
ATOM 1568 C CA . TYR A 1 198 ? 29.621 31.830 11.392 1.00 7.81 198 TYR A CA 1
ATOM 1569 C C . TYR A 1 198 ? 30.393 31.847 10.072 1.00 7.92 198 TYR A C 1
ATOM 1570 O O . TYR A 1 198 ? 31.611 31.984 10.072 1.00 8.12 198 TYR A O 1
ATOM 1579 N N . TYR A 1 199 ? 29.692 31.740 8.951 1.00 7.95 199 TYR A N 1
ATOM 1580 C CA . TYR A 1 199 ? 30.359 31.799 7.652 1.00 8.25 199 TYR A CA 1
ATOM 1581 C C . TYR A 1 199 ? 31.088 33.126 7.413 1.00 8.30 199 TYR A C 1
ATOM 1582 O O . TYR A 1 199 ? 32.075 33.153 6.688 1.00 8.59 199 TYR A O 1
ATOM 1591 N N . TYR A 1 200 ? 30.611 34.221 8.000 1.00 8.44 200 TYR A N 1
ATOM 1592 C CA . TYR A 1 200 ? 31.299 35.506 7.870 1.00 8.69 200 TYR A CA 1
ATOM 1593 C C . TYR A 1 200 ? 32.707 35.419 8.458 1.00 8.84 200 TYR A C 1
ATOM 1594 O O . TYR A 1 200 ? 33.675 35.876 7.845 1.00 9.45 200 TYR A O 1
ATOM 1603 N N . GLY A 1 201 ? 32.830 34.814 9.637 1.00 8.94 201 GLY A N 1
ATOM 1604 C CA . GLY A 1 201 ? 34.128 34.600 10.254 1.00 9.25 201 GLY A CA 1
ATOM 1605 C C . GLY A 1 201 ? 34.999 33.615 9.493 1.00 9.36 201 GLY A C 1
ATOM 1606 O O . GLY A 1 201 ? 36.203 33.830 9.338 1.00 9.69 201 GLY A O 1
ATOM 1607 N N . LYS A 1 202 ? 34.403 32.534 9.006 1.00 9.31 202 LYS A N 1
ATOM 1608 C CA . LYS A 1 202 ? 35.142 31.582 8.183 1.00 9.52 202 LYS A CA 1
ATOM 1609 C C . LYS A 1 202 ? 35.729 32.261 6.944 1.00 9.77 202 LYS A C 1
ATOM 1610 O O . LYS A 1 202 ? 36.874 32.009 6.586 1.00 10.53 202 LYS A O 1
ATOM 1616 N N . MET A 1 203 ? 34.952 33.117 6.288 1.00 9.66 203 MET A N 1
ATOM 1617 C CA . MET A 1 203 ? 35.429 33.815 5.088 1.00 9.84 203 MET A CA 1
ATOM 1618 C C . MET A 1 203 ? 36.562 34.777 5.434 1.00 10.20 203 MET A C 1
ATOM 1619 O O . MET A 1 203 ? 37.567 34.838 4.724 1.00 10.54 203 MET A O 1
ATOM 1624 N N . LEU A 1 204 ? 36.424 35.508 6.534 1.00 10.70 204 LEU A N 1
ATOM 1625 C CA . LEU A 1 204 ? 37.467 36.441 6.961 1.00 11.64 204 LEU A CA 1
ATOM 1626 C C . LEU A 1 204 ? 38.797 35.735 7.243 1.00 12.41 204 LEU A C 1
ATOM 1627 O O . LEU A 1 204 ? 39.861 36.311 7.008 1.00 13.23 204 LEU A O 1
ATOM 1632 N N . ASP A 1 205 ? 38.732 34.494 7.729 1.00 13.13 205 ASP A N 1
ATOM 1633 C CA . ASP A 1 205 ? 39.924 33.707 8.064 1.00 13.90 205 ASP A CA 1
ATOM 1634 C C . ASP A 1 205 ? 40.588 33.070 6.840 1.00 14.97 205 ASP A C 1
ATOM 1635 O O . ASP A 1 205 ? 41.702 32.555 6.942 1.00 15.62 205 ASP A O 1
ATOM 1640 N N . ASP A 1 206 ? 39.895 33.068 5.705 1.00 15.84 206 ASP A N 1
ATOM 1641 C CA . ASP A 1 206 ? 40.352 32.404 4.486 1.00 16.91 206 ASP A CA 1
ATOM 1642 C C . ASP A 1 206 ? 40.920 33.441 3.521 1.00 17.32 206 ASP A C 1
ATOM 1643 O O . ASP A 1 206 ? 40.244 34.401 3.175 1.00 17.16 206 ASP A O 1
ATOM 1648 N N . GLU A 1 207 ? 42.159 33.247 3.081 1.00 18.18 207 GLU A N 1
ATOM 1649 C CA . GLU A 1 207 ? 42.816 34.198 2.183 1.00 19.01 207 GLU A CA 1
ATOM 1650 C C . GLU A 1 207 ? 42.038 34.418 0.884 1.00 18.76 207 GLU A C 1
ATOM 1651 O O . GLU A 1 207 ? 42.005 35.530 0.360 1.00 19.19 207 GLU A O 1
ATOM 1657 N N . LYS A 1 208 ? 41.411 33.357 0.384 1.00 18.51 208 LYS A N 1
ATOM 1658 C CA . LYS A 1 208 ? 40.671 33.395 -0.873 1.00 18.27 208 LYS A CA 1
ATOM 1659 C C . LYS A 1 208 ? 39.262 33.988 -0.752 1.00 17.57 208 LYS A C 1
ATOM 1660 O O . LYS A 1 208 ? 38.700 34.426 -1.753 1.00 18.94 208 LYS A O 1
ATOM 1662 N N . GLN A 1 209 ? 38.688 33.987 0.455 1.00 15.99 209 GLN A N 1
ATOM 1663 C CA . GLN A 1 209 ? 37.307 34.452 0.668 1.00 14.88 209 GLN A CA 1
ATOM 1664 C C . GLN A 1 209 ? 37.177 35.741 1.478 1.00 14.27 209 GLN A C 1
ATOM 1665 O O . GLN A 1 209 ? 36.087 36.301 1.581 1.00 13.62 209 GLN A O 1
ATOM 1671 N N . LYS A 1 210 ? 38.275 36.232 2.040 1.00 14.05 210 LYS A N 1
ATOM 1672 C CA . LYS A 1 210 ? 38.216 37.394 2.920 1.00 14.33 210 LYS A CA 1
ATOM 1673 C C . LYS A 1 210 ? 37.671 38.623 2.183 1.00 13.52 210 LYS A C 1
ATOM 1674 O O . LYS A 1 210 ? 36.947 39.420 2.764 1.00 12.92 210 LYS A O 1
ATOM 1680 N N . SER A 1 211 ? 37.995 38.755 0.900 1.00 12.86 211 SER A N 1
ATOM 1681 C CA . SER A 1 211 ? 37.490 39.868 0.092 1.00 12.84 211 SER A CA 1
ATOM 1682 C C . SER A 1 211 ? 35.970 39.817 -0.077 1.00 12.14 211 SER A C 1
ATOM 1683 O O . SER A 1 211 ? 35.328 40.857 -0.242 1.00 12.18 211 SER A O 1
ATOM 1686 N N . TRP A 1 212 ? 35.398 38.615 -0.034 1.00 11.58 212 TRP A N 1
ATOM 1687 C CA . TRP A 1 212 ? 33.945 38.468 -0.092 1.00 11.42 212 TRP A CA 1
ATOM 1688 C C . TRP A 1 212 ? 33.320 39.093 1.155 1.00 11.02 212 TRP A C 1
ATOM 1689 O O . TRP A 1 212 ? 32.418 39.924 1.060 1.00 11.15 212 TRP A O 1
ATOM 1700 N N . ALA A 1 213 ? 33.819 38.694 2.323 1.00 10.73 213 ALA A N 1
ATOM 1701 C CA . ALA A 1 213 ? 33.326 39.229 3.587 1.00 10.68 213 ALA A CA 1
ATOM 1702 C C . ALA A 1 213 ? 33.555 40.731 3.694 1.00 10.71 213 ALA A C 1
ATOM 1703 O O . ALA A 1 213 ? 32.695 41.446 4.181 1.00 10.57 213 ALA A O 1
ATOM 1705 N N . GLU A 1 214 ? 34.712 41.206 3.231 1.00 11.04 214 GLU A N 1
ATOM 1706 C CA . GLU A 1 214 ? 35.044 42.626 3.312 1.00 11.57 214 GLU A CA 1
ATOM 1707 C C . GLU A 1 214 ? 34.106 43.507 2.490 1.00 10.98 214 GLU A C 1
ATOM 1708 O O . GLU A 1 214 ? 33.950 44.686 2.793 1.00 11.45 214 GLU A O 1
ATOM 1714 N N . ALA A 1 215 ? 33.481 42.930 1.467 1.00 10.22 215 ALA A N 1
ATOM 1715 C CA . ALA A 1 215 ? 32.508 43.638 0.640 1.00 10.03 215 ALA A CA 1
ATOM 1716 C C . ALA A 1 215 ? 31.096 43.641 1.226 1.00 9.73 215 ALA A C 1
ATOM 1717 O O . ALA A 1 215 ? 30.197 44.223 0.638 1.00 9.95 215 ALA A O 1
ATOM 1719 N N . ALA A 1 216 ? 30.905 42.992 2.375 1.00 9.49 216 ALA A N 1
ATOM 1720 C CA . ALA A 1 216 ? 29.579 42.818 2.954 1.00 9.41 216 ALA A CA 1
ATOM 1721 C C . ALA A 1 216 ? 29.555 43.226 4.419 1.00 9.23 216 ALA A C 1
ATOM 1722 O O . ALA A 1 216 ? 30.592 43.295 5.080 1.00 9.66 216 ALA A O 1
ATOM 1724 N N . ILE A 1 217 ? 28.349 43.488 4.909 1.00 9.18 217 ILE A N 1
ATOM 1725 C CA . ILE A 1 217 ? 28.098 43.802 6.305 1.00 9.18 217 ILE A CA 1
ATOM 1726 C C . ILE A 1 217 ? 27.176 42.722 6.865 1.00 8.70 217 ILE A C 1
ATOM 1727 O O . ILE A 1 217 ? 26.192 42.344 6.229 1.00 8.48 217 ILE A O 1
ATOM 1732 N N . ILE A 1 218 ? 27.509 42.226 8.053 1.00 8.60 218 ILE A N 1
ATOM 1733 C CA . ILE A 1 218 ? 26.638 41.292 8.764 1.00 8.60 218 ILE A CA 1
ATOM 1734 C C . ILE A 1 218 ? 25.567 42.070 9.538 1.00 8.33 218 ILE A C 1
ATOM 1735 O O . ILE A 1 218 ? 25.872 43.032 10.248 1.00 9.46 218 ILE A O 1
ATOM 1740 N N . ASN A 1 219 ? 24.310 41.666 9.379 1.00 8.12 219 ASN A N 1
ATOM 1741 C CA . ASN A 1 219 ? 23.193 42.330 10.048 1.00 8.13 219 ASN A CA 1
ATOM 1742 C C . ASN A 1 219 ? 22.327 41.307 10.756 1.00 7.91 219 ASN A C 1
ATOM 1743 O O . ASN A 1 219 ? 21.949 40.301 10.166 1.00 7.96 219 ASN A O 1
ATOM 1748 N N . PHE A 1 220 ? 21.982 41.594 12.007 1.00 7.95 220 PHE A N 1
ATOM 1749 C CA . PHE A 1 220 ? 21.102 40.747 12.803 1.00 7.83 220 PHE A CA 1
ATOM 1750 C C . PHE A 1 220 ? 19.708 41.363 12.784 1.00 8.03 220 PHE A C 1
ATOM 1751 O O . PHE A 1 220 ? 19.493 42.431 13.369 1.00 8.35 220 PHE A O 1
ATOM 1759 N N . PRO A 1 221 ? 18.759 40.734 12.093 1.00 8.13 221 PRO A N 1
ATOM 1760 C CA . PRO A 1 221 ? 17.401 41.281 12.031 1.00 8.52 221 PRO A CA 1
ATOM 1761 C C . PRO A 1 221 ? 16.825 41.587 13.412 1.00 8.55 221 PRO A C 1
ATOM 1762 O O . PRO A 1 221 ? 17.033 40.841 14.368 1.00 8.78 221 PRO A O 1
ATOM 1766 N N . SER A 1 222 ? 16.112 42.704 13.505 1.00 8.38 222 SER A N 1
ATOM 1767 C CA . SER A 1 222 ? 15.651 43.236 14.783 1.00 8.72 222 SER A CA 1
ATOM 1768 C C . SER A 1 222 ? 14.195 43.691 14.707 1.00 8.61 222 SER A C 1
ATOM 1769 O O . SER A 1 222 ? 13.793 44.650 15.369 1.00 9.51 222 SER A O 1
ATOM 1772 N N . GLY A 1 223 ? 13.404 42.979 13.908 1.00 8.90 223 GLY A N 1
ATOM 1773 C CA . GLY A 1 223 ? 11.964 43.132 13.927 1.00 9.15 223 GLY A CA 1
ATOM 1774 C C . GLY A 1 223 ? 11.353 42.477 15.153 1.00 9.29 223 GLY A C 1
ATOM 1775 O O . GLY A 1 223 ? 12.040 42.135 16.112 1.00 9.11 223 GLY A O 1
ATOM 1776 N N . GLU A 1 224 ? 10.046 42.265 15.096 1.00 9.68 224 GLU A N 1
ATOM 1777 C CA . GLU A 1 224 ? 9.261 41.794 16.231 1.00 10.20 224 GLU A CA 1
ATOM 1778 C C . GLU A 1 224 ? 9.851 40.562 16.912 1.00 9.48 224 GLU A C 1
ATOM 1779 O O . GLU A 1 224 ? 9.890 40.466 18.141 1.00 10.44 224 GLU A O 1
ATOM 1785 N N . HIS A 1 225 ? 10.286 39.603 16.101 1.00 8.89 225 HIS A N 1
ATOM 1786 C CA . HIS A 1 225 ? 10.786 38.328 16.611 1.00 8.51 225 HIS A CA 1
ATOM 1787 C C . HIS A 1 225 ? 12.291 38.168 16.465 1.00 8.09 225 HIS A C 1
ATOM 1788 O O . HIS A 1 225 ? 12.812 37.061 16.586 1.00 8.56 225 HIS A O 1
ATOM 1795 N N . GLY A 1 226 ? 12.993 39.268 16.222 1.00 7.96 226 GLY A N 1
ATOM 1796 C CA . GLY A 1 226 ? 14.439 39.271 16.290 1.00 7.88 226 GLY A CA 1
ATOM 1797 C C . GLY A 1 226 ? 15.124 38.407 15.248 1.00 7.76 226 GLY A C 1
ATOM 1798 O O . GLY A 1 226 ? 14.639 38.225 14.134 1.00 8.02 226 GLY A O 1
ATOM 1799 N N . THR A 1 227 ? 16.267 37.861 15.632 1.00 7.57 227 THR A N 1
ATOM 1800 C CA . THR A 1 227 ? 17.108 37.071 14.751 1.00 7.31 227 THR A CA 1
ATOM 1801 C C . THR A 1 227 ? 16.855 35.586 14.975 1.00 6.91 227 THR A C 1
ATOM 1802 O O . THR A 1 227 ? 16.838 35.111 16.109 1.00 7.55 227 THR A O 1
ATOM 1806 N N . HIS A 1 228 ? 16.659 34.865 13.880 1.00 6.75 228 HIS A N 1
ATOM 1807 C CA . HIS A 1 228 ? 16.509 33.419 13.893 1.00 7.07 228 HIS A CA 1
ATOM 1808 C C . HIS A 1 228 ? 17.798 32.735 14.317 1.00 7.35 228 HIS A C 1
ATOM 1809 O O . HIS A 1 228 ? 18.865 32.987 13.759 1.00 7.54 228 HIS A O 1
ATOM 1816 N N . LYS A 1 229 ? 17.675 31.878 15.326 1.00 7.56 229 LYS A N 1
ATOM 1817 C CA . LYS A 1 229 ? 18.746 31.012 15.793 1.00 8.53 229 LYS A CA 1
ATOM 1818 C C . LYS A 1 229 ? 18.430 29.555 15.507 1.00 8.25 229 LYS A C 1
ATOM 1819 O O . LYS A 1 229 ? 17.284 29.116 15.590 1.00 8.35 229 LYS A O 1
ATOM 1825 N N . ASN A 1 230 ? 19.469 28.801 15.193 1.00 7.95 230 ASN A N 1
ATOM 1826 C CA . ASN A 1 230 ? 19.374 27.355 15.035 1.00 8.09 230 ASN A CA 1
ATOM 1827 C C . ASN A 1 230 ? 20.633 26.748 15.686 1.00 8.13 230 ASN A C 1
ATOM 1828 O O . ASN A 1 230 ? 21.503 27.482 16.155 1.00 8.36 230 ASN A O 1
ATOM 1833 N N . ILE A 1 231 ? 20.717 25.426 15.752 1.00 8.21 231 ILE A N 1
ATOM 1834 C CA . ILE A 1 231 ? 21.797 24.759 16.475 1.00 8.42 231 ILE A CA 1
ATOM 1835 C C . ILE A 1 231 ? 22.554 23.764 15.628 1.00 8.52 231 ILE A C 1
ATOM 1836 O O . ILE A 1 231 ? 21.983 23.133 14.735 1.00 8.93 231 ILE A O 1
ATOM 1841 N N . SER A 1 232 ? 23.842 23.611 15.917 1.00 8.62 232 SER A N 1
ATOM 1842 C CA . SER A 1 232 ? 24.510 22.356 15.608 1.00 8.97 232 SER A CA 1
ATOM 1843 C C . SER A 1 232 ? 24.288 21.479 16.828 1.00 9.15 232 SER A C 1
ATOM 1844 O O . SER A 1 232 ? 24.163 21.969 17.943 1.00 9.51 232 SER A O 1
ATOM 1847 N N . GLY A 1 233 ? 24.200 20.180 16.616 1.00 9.97 233 GLY A N 1
ATOM 1848 C CA . GLY A 1 233 ? 23.870 19.301 17.711 1.00 10.49 233 GLY A CA 1
ATOM 1849 C C . GLY A 1 233 ? 24.274 17.875 17.475 1.00 10.52 233 GLY A C 1
ATOM 1850 O O . GLY A 1 233 ? 25.051 17.556 16.570 1.00 10.66 233 GLY A O 1
ATOM 1851 N N . VAL A 1 234 ? 23.734 17.001 18.311 1.00 10.53 234 VAL A N 1
ATOM 1852 C CA . VAL A 1 234 ? 24.128 15.611 18.285 1.00 10.74 234 VAL A CA 1
ATOM 1853 C C . VAL A 1 234 ? 23.056 14.739 18.909 1.00 10.84 234 VAL A C 1
ATOM 1854 O O . VAL A 1 234 ? 22.361 15.150 19.845 1.00 10.77 234 VAL A O 1
ATOM 1858 N N . VAL A 1 235 ? 22.916 13.549 18.335 1.00 10.92 235 VAL A N 1
ATOM 1859 C CA . VAL A 1 235 ? 22.094 12.481 18.879 1.00 11.52 235 VAL A CA 1
ATOM 1860 C C . VAL A 1 235 ? 22.948 11.213 18.937 1.00 11.46 235 VAL A C 1
ATOM 1861 O O . VAL A 1 235 ? 23.829 11.004 18.095 1.00 11.62 235 VAL A O 1
ATOM 1868 N N . ILE A 1 236 ? 22.700 10.373 19.937 1.00 11.69 236 ILE A N 1
ATOM 1869 C CA . ILE A 1 236 ? 23.270 9.031 19.979 1.00 12.09 236 ILE A CA 1
ATOM 1870 C C . ILE A 1 236 ? 22.211 8.076 19.432 1.00 11.88 236 ILE A C 1
ATOM 1871 O O . ILE A 1 236 ? 21.068 8.074 19.882 1.00 11.65 236 ILE A O 1
ATOM 1876 N N . ALA A 1 237 ? 22.590 7.308 18.416 1.00 12.31 237 ALA A N 1
ATOM 1877 C CA . ALA A 1 237 ? 21.673 6.410 17.735 1.00 12.51 237 ALA A CA 1
ATOM 1878 C C . ALA A 1 237 ? 21.132 5.334 18.674 1.00 12.63 237 ALA A C 1
ATOM 1879 O O . ALA A 1 237 ? 21.830 4.871 19.588 1.00 12.45 237 ALA A O 1
ATOM 1881 N N . LYS A 1 238 ? 19.895 4.920 18.419 1.00 12.94 238 LYS A N 1
ATOM 1882 C CA . LYS A 1 238 ? 19.188 3.970 19.277 1.00 13.42 238 LYS A CA 1
ATOM 1883 C C . LYS A 1 238 ? 19.990 2.691 19.511 1.00 13.34 238 LYS A C 1
ATOM 1884 O O . LYS A 1 238 ? 20.004 2.157 20.620 1.00 13.63 238 LYS A O 1
ATOM 1890 N N . HIS A 1 239 ? 20.659 2.209 18.470 1.00 13.17 239 HIS A N 1
ATOM 1891 C CA . HIS A 1 239 ? 21.349 0.921 18.515 1.00 13.81 239 HIS A CA 1
ATOM 1892 C C . HIS A 1 239 ? 22.874 1.064 18.521 1.00 13.64 239 HIS A C 1
ATOM 1893 O O . HIS A 1 239 ? 23.597 0.133 18.162 1.00 13.77 239 HIS A O 1
ATOM 1900 N N . SER A 1 240 ? 23.344 2.232 18.956 1.00 12.94 240 SER A N 1
ATOM 1901 C CA . SER A 1 240 ? 24.767 2.545 19.091 1.00 12.82 240 SER A CA 1
ATOM 1902 C C . SER A 1 240 ? 25.580 1.334 19.588 1.00 12.94 240 SER A C 1
ATOM 1903 O O . SER A 1 240 ? 25.369 0.875 20.719 1.00 13.00 240 SER A O 1
ATOM 1906 N N . PRO A 1 241 ? 26.470 0.792 18.754 1.00 13.28 241 PRO A N 1
ATOM 1907 C CA . PRO A 1 241 ? 27.337 -0.321 19.184 1.00 13.54 241 PRO A CA 1
ATOM 1908 C C . PRO A 1 241 ? 28.530 0.052 20.080 1.00 13.58 241 PRO A C 1
ATOM 1909 O O . PRO A 1 241 ? 29.161 -0.854 20.627 1.0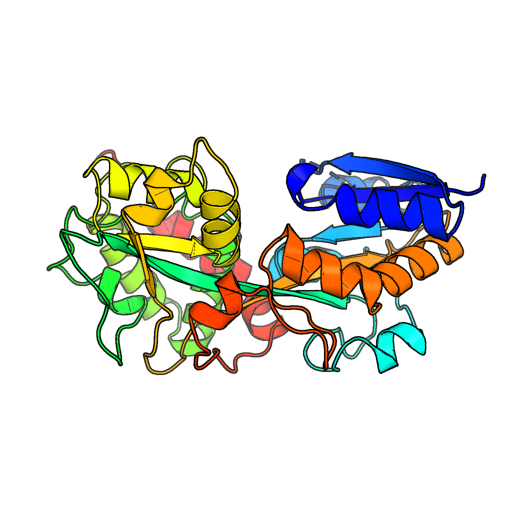0 13.55 241 PRO A O 1
ATOM 1913 N N . ASN A 1 242 ? 28.845 1.338 20.219 1.00 13.53 242 ASN A N 1
ATOM 1914 C CA . ASN A 1 242 ? 29.913 1.801 21.105 1.00 13.31 242 ASN A CA 1
ATOM 1915 C C . ASN A 1 242 ? 29.402 2.959 21.943 1.00 13.11 242 ASN A C 1
ATOM 1916 O O . ASN A 1 242 ? 29.928 4.072 21.883 1.00 13.22 242 ASN A O 1
ATOM 1921 N N . LYS A 1 243 ? 28.370 2.695 22.731 1.00 13.04 243 LYS A N 1
ATOM 1922 C CA . LYS A 1 243 ? 27.609 3.758 23.368 1.00 13.23 243 LYS A CA 1
ATOM 1923 C C . LYS A 1 243 ? 28.407 4.504 24.432 1.00 13.19 243 LYS A C 1
ATOM 1924 O O . LYS A 1 243 ? 28.310 5.718 24.522 1.00 12.92 243 LYS A O 1
ATOM 1930 N N . ALA A 1 244 ? 29.187 3.793 25.239 1.00 12.92 244 ALA A N 1
ATOM 1931 C CA . ALA A 1 244 ? 30.023 4.443 26.242 1.00 12.89 244 ALA A CA 1
ATOM 1932 C C . ALA A 1 244 ? 30.984 5.425 25.581 1.00 13.00 244 ALA A C 1
ATOM 1933 O O . ALA A 1 244 ? 31.193 6.522 26.090 1.00 13.27 244 ALA A O 1
ATOM 1935 N N . ASN A 1 245 ? 31.569 5.014 24.461 1.00 12.97 245 ASN A N 1
ATOM 1936 C CA . ASN A 1 245 ? 32.464 5.886 23.691 1.00 13.12 245 ASN A CA 1
ATOM 1937 C C . ASN A 1 245 ? 31.709 7.049 23.043 1.00 13.01 245 ASN A C 1
ATOM 1938 O O . ASN A 1 245 ? 32.234 8.161 22.952 1.00 13.53 245 ASN A O 1
ATOM 1943 N N . ALA A 1 246 ? 30.479 6.795 22.608 1.00 12.60 246 ALA A N 1
ATOM 1944 C CA . ALA A 1 246 ? 29.631 7.841 22.035 1.00 12.45 246 ALA A CA 1
ATOM 1945 C C . ALA A 1 246 ? 29.311 8.895 23.086 1.00 12.65 246 ALA A C 1
ATOM 1946 O O . ALA A 1 246 ? 29.339 10.091 22.794 1.00 12.74 246 ALA A O 1
ATOM 1948 N N . VAL A 1 247 ? 29.025 8.463 24.310 1.00 12.97 247 VAL A N 1
ATOM 1949 C CA . VAL A 1 247 ? 28.745 9.392 25.394 1.00 13.48 247 VAL A CA 1
ATOM 1950 C C . VAL A 1 247 ? 29.992 10.217 25.698 1.00 13.46 247 VAL A C 1
ATOM 1951 O O . VAL A 1 247 ? 29.898 11.429 25.888 1.00 13.49 247 VAL A O 1
ATOM 1955 N N . LYS A 1 248 ? 31.161 9.584 25.718 1.00 13.52 248 LYS A N 1
ATOM 1956 C CA . LYS A 1 248 ? 32.400 10.323 25.947 1.00 14.08 248 LYS A CA 1
ATOM 1957 C C . LYS A 1 248 ? 32.646 11.377 24.861 1.00 13.72 248 LYS A C 1
ATOM 1958 O O . LYS A 1 248 ? 33.135 12.463 25.160 1.00 14.02 248 LYS A O 1
ATOM 1964 N N . LEU A 1 249 ? 32.295 11.064 23.618 1.00 13.02 249 LEU A N 1
ATOM 1965 C CA . LEU A 1 249 ? 32.435 12.028 22.525 1.00 12.69 249 LEU A CA 1
ATOM 1966 C C . LEU A 1 249 ? 31.523 13.239 22.718 1.00 12.56 249 LEU A C 1
ATOM 1967 O O . LEU A 1 249 ? 31.983 14.378 22.603 1.00 12.91 249 LEU A O 1
ATOM 1972 N N . ILE A 1 250 ? 30.246 13.024 23.017 1.00 12.36 250 ILE A N 1
ATOM 1973 C CA . ILE A 1 250 ? 29.345 14.166 23.130 1.00 12.56 250 ILE A CA 1
ATOM 1974 C C . ILE A 1 250 ? 29.632 14.971 24.400 1.00 12.41 250 ILE A C 1
ATOM 1975 O O . ILE A 1 250 ? 29.524 16.192 24.391 1.00 12.45 250 ILE A O 1
ATOM 1980 N N . GLU A 1 251 ? 30.062 14.300 25.468 1.00 12.56 251 GLU A N 1
ATOM 1981 C CA . GLU A 1 251 ? 30.540 14.989 26.662 1.00 12.52 251 GLU A CA 1
ATOM 1982 C C . GLU A 1 251 ? 31.764 15.848 26.341 1.00 12.53 251 GLU A C 1
ATOM 1983 O O . GLU A 1 251 ? 31.862 16.984 26.795 1.00 12.77 251 GLU A O 1
ATOM 1989 N N . TYR A 1 252 ? 32.678 15.308 25.546 1.00 12.46 252 TYR A N 1
ATOM 1990 C CA . TYR A 1 252 ? 33.867 16.049 25.124 1.00 12.57 252 TYR A CA 1
ATOM 1991 C C . TYR A 1 252 ? 33.487 17.289 24.313 1.00 12.32 252 TYR A C 1
ATOM 1992 O O . TYR A 1 252 ? 34.020 18.374 24.544 1.00 12.56 252 TYR A O 1
ATOM 2001 N N . LEU A 1 253 ? 32.567 17.125 23.369 1.00 12.02 253 LEU A N 1
ATOM 2002 C CA . LEU A 1 253 ? 32.160 18.235 22.506 1.00 11.85 253 LEU A CA 1
ATOM 2003 C C . LEU A 1 253 ? 31.449 19.335 23.296 1.00 11.81 253 LEU A C 1
ATOM 2004 O O . LEU A 1 253 ? 31.456 20.496 22.872 1.00 11.81 253 LEU A O 1
ATOM 2009 N N . SER A 1 254 ? 30.866 18.984 24.442 1.00 12.13 254 SER A N 1
ATOM 2010 C CA . SER A 1 254 ? 30.197 19.946 25.319 1.00 12.55 254 SER A CA 1
ATOM 2011 C C . SER A 1 254 ? 31.138 20.689 26.276 1.00 12.68 254 SER A C 1
ATOM 2012 O O . SER A 1 254 ? 30.728 21.663 26.901 1.00 13.06 254 SER A O 1
ATOM 2015 N N . GLY A 1 255 ? 32.377 20.218 26.399 1.00 13.33 255 GLY A N 1
ATOM 2016 C CA . GLY A 1 255 ? 33.305 20.730 27.396 1.00 13.82 255 GLY A CA 1
ATOM 2017 C C . GLY A 1 255 ? 34.045 21.994 27.001 1.00 14.23 255 GLY A C 1
ATOM 2018 O O . GLY A 1 255 ? 33.952 22.473 25.872 1.00 13.85 255 GLY A O 1
ATOM 2019 N N . GLU A 1 256 ? 34.808 22.522 27.950 1.00 15.01 256 GLU A N 1
ATOM 2020 C CA . GLU A 1 256 ? 35.499 23.800 27.800 1.00 15.68 256 GLU A CA 1
ATOM 2021 C C . GLU A 1 256 ? 36.386 23.858 26.559 1.00 15.43 256 GLU A C 1
ATOM 2022 O O . GLU A 1 256 ? 36.334 24.835 25.804 1.00 15.28 256 GLU A O 1
ATOM 2028 N N . LYS A 1 257 ? 37.196 22.828 26.338 1.00 15.13 257 LYS A N 1
ATOM 2029 C CA . LYS A 1 257 ? 38.164 22.845 25.249 1.00 14.82 257 LYS A CA 1
ATOM 2030 C C . LYS A 1 257 ? 37.466 22.838 23.895 1.00 13.98 257 LYS A C 1
ATOM 2031 O O . LYS A 1 257 ? 37.735 23.687 23.052 1.00 14.01 257 LYS A O 1
ATOM 2037 N N . ALA A 1 258 ? 36.573 21.880 23.685 1.00 13.24 258 ALA A N 1
ATOM 2038 C CA . ALA A 1 258 ? 35.866 21.760 22.410 1.00 12.42 258 ALA A CA 1
ATOM 2039 C C . ALA A 1 258 ? 34.978 22.975 22.135 1.00 11.91 258 ALA A C 1
ATOM 2040 O O . ALA A 1 258 ? 34.887 23.440 20.999 1.00 12.07 258 ALA A O 1
ATOM 2042 N N . GLN A 1 259 ? 34.330 23.491 23.172 1.00 11.75 259 GLN A N 1
ATOM 2043 C CA . GLN A 1 259 ? 33.486 24.673 23.024 1.00 11.61 259 GLN A CA 1
ATOM 2044 C C . GLN A 1 259 ? 34.320 25.895 22.614 1.00 11.78 259 GLN A C 1
ATOM 2045 O O . GLN A 1 259 ? 33.876 26.723 21.806 1.00 11.69 259 GLN A O 1
ATOM 2051 N N . GLY A 1 260 ? 35.536 25.989 23.145 1.00 12.00 260 GLY A N 1
ATOM 2052 C CA . GLY A 1 260 ? 36.486 27.002 22.727 1.00 12.02 260 GLY A CA 1
ATOM 2053 C C . GLY A 1 260 ? 36.883 26.862 21.270 1.00 12.05 260 GLY A C 1
ATOM 2054 O O . GLY A 1 260 ? 37.035 27.863 20.578 1.00 12.37 260 GLY A O 1
ATOM 2055 N N . LEU A 1 261 ? 37.058 25.632 20.800 1.00 12.11 261 LEU A N 1
ATOM 2056 C CA . LEU A 1 261 ? 37.343 25.384 19.391 1.00 12.18 261 LEU A CA 1
ATOM 2057 C C . LEU A 1 261 ? 36.167 25.797 18.497 1.00 11.46 261 LEU A C 1
ATOM 2058 O O . LEU A 1 261 ? 36.361 26.394 17.446 1.00 11.45 261 LEU A O 1
ATOM 2063 N N . TYR A 1 262 ? 34.947 25.469 18.902 1.00 10.73 262 TYR A N 1
ATOM 2064 C CA . TYR A 1 262 ? 33.773 25.907 18.160 1.00 10.46 262 TYR A CA 1
ATOM 2065 C C . TYR A 1 262 ? 33.750 27.442 18.059 1.00 10.31 262 TYR A C 1
ATOM 2066 O O . TYR A 1 262 ? 33.411 27.997 17.013 1.00 10.27 262 TYR A O 1
ATOM 2075 N N . ALA A 1 263 ? 34.126 28.124 19.134 1.00 10.40 263 ALA A N 1
ATOM 2076 C CA . ALA A 1 263 ? 34.141 29.587 19.140 1.00 10.65 263 ALA A CA 1
ATOM 2077 C C . ALA A 1 263 ? 35.238 30.140 18.233 1.00 11.04 263 ALA A C 1
ATOM 2078 O O . ALA A 1 263 ? 34.975 30.978 17.375 1.00 10.99 263 ALA A O 1
ATOM 2080 N N . GLU A 1 264 ? 36.458 29.645 18.410 1.00 11.38 264 GLU A N 1
ATOM 2081 C CA . GLU A 1 264 ? 37.636 30.275 17.814 1.00 11.90 264 GLU A CA 1
ATOM 2082 C C . GLU A 1 264 ? 37.893 29.832 16.390 1.00 11.72 264 GLU A C 1
ATOM 2083 O O . GLU A 1 264 ? 38.338 30.631 15.566 1.00 12.53 264 GLU A O 1
ATOM 2089 N N . LEU A 1 265 ? 37.630 28.562 16.095 1.00 11.61 265 LEU A N 1
ATOM 2090 C CA . LEU A 1 265 ? 37.848 28.009 14.763 1.00 11.63 265 LEU A CA 1
ATOM 2091 C C . LEU A 1 265 ? 36.632 28.147 13.855 1.00 11.11 265 LEU A C 1
ATOM 2092 O O . LEU A 1 265 ? 36.774 28.414 12.666 1.00 11.77 265 LEU A O 1
ATOM 2097 N N . ASN A 1 266 ? 35.441 27.933 14.400 1.00 10.50 266 ASN A N 1
ATOM 2098 C CA . ASN A 1 266 ? 34.231 27.954 13.587 1.00 10.11 266 ASN A CA 1
ATOM 2099 C C . ASN A 1 266 ? 33.476 29.280 13.618 1.00 9.33 266 ASN A C 1
ATOM 2100 O O . ASN A 1 266 ? 32.606 29.485 12.783 1.00 9.89 266 ASN A O 1
ATOM 2105 N N . HIS A 1 267 ? 33.770 30.150 14.584 1.00 8.83 267 HIS A N 1
ATOM 2106 C CA . HIS A 1 267 ? 33.046 31.422 14.740 1.00 8.84 267 HIS A CA 1
ATOM 2107 C C . HIS A 1 267 ? 31.560 31.226 15.022 1.00 8.54 267 HIS A C 1
ATOM 2108 O O . HIS A 1 267 ? 30.726 32.036 14.618 1.00 8.98 267 HIS A O 1
ATOM 2115 N N . GLU A 1 268 ? 31.256 30.149 15.750 1.00 8.66 268 GLU A N 1
ATOM 2116 C CA . GLU A 1 268 ? 29.912 29.863 16.222 1.00 8.61 268 GLU A CA 1
ATOM 2117 C C . GLU A 1 268 ? 29.770 30.321 17.664 1.00 8.60 268 GLU A C 1
ATOM 2118 O O . GLU A 1 268 ? 30.748 30.672 18.322 1.00 9.12 268 GLU A O 1
ATOM 2124 N N . TYR A 1 269 ? 28.536 30.342 18.147 1.00 8.77 269 TYR A N 1
ATOM 2125 C CA . TYR A 1 269 ? 28.271 30.675 19.539 1.00 9.16 269 TYR A CA 1
ATOM 2126 C C . TYR A 1 269 ? 28.284 29.391 20.369 1.00 9.81 269 TYR A C 1
ATOM 2127 O O . TYR A 1 269 ? 27.466 28.511 20.137 1.00 9.79 269 TYR A O 1
ATOM 2136 N N . PRO A 1 270 ? 29.203 29.248 21.325 1.00 10.37 270 PRO A N 1
ATOM 2137 C CA . PRO A 1 270 ? 29.163 28.073 22.204 1.00 10.98 270 PRO A CA 1
ATOM 2138 C C . PRO A 1 270 ? 27.850 28.005 22.966 1.00 11.38 270 PRO A C 1
ATOM 2139 O O . PRO A 1 270 ? 27.270 29.042 23.275 1.00 11.47 270 PRO A O 1
ATOM 2143 N N . VAL A 1 271 ? 27.374 26.798 23.259 1.00 11.69 271 VAL A N 1
ATOM 2144 C CA . VAL A 1 271 ? 26.269 26.650 24.212 1.00 12.28 271 VAL A CA 1
ATOM 2145 C C . VAL A 1 271 ? 26.753 26.757 25.663 1.00 13.06 271 VAL A C 1
ATOM 2146 O O . VAL A 1 271 ? 25.995 27.166 26.540 1.00 13.54 271 VAL A O 1
ATOM 2150 N N . LYS A 1 272 ? 28.008 26.399 25.915 1.00 13.84 272 LYS A N 1
ATOM 2151 C CA . LYS A 1 272 ? 28.528 26.368 27.283 1.00 14.84 272 LYS A CA 1
ATOM 2152 C C . LYS A 1 272 ? 28.779 27.784 27.789 1.00 15.78 272 LYS A C 1
ATOM 2153 O O . LYS A 1 272 ? 29.470 28.570 27.143 1.00 15.84 272 LYS A O 1
ATOM 2159 N N . GLU A 1 273 ? 28.203 28.104 28.944 1.00 16.91 273 GLU A N 1
ATOM 2160 C CA . GLU A 1 273 ? 28.372 29.416 29.559 1.00 18.17 273 GLU A CA 1
ATOM 2161 C C . GLU A 1 273 ? 29.815 29.626 30.004 1.00 18.35 273 GLU A C 1
ATOM 2162 O O . GLU A 1 273 ? 30.488 28.691 30.436 1.00 18.69 273 GLU A O 1
ATOM 2168 N N . GLY A 1 274 ? 30.288 30.862 29.870 1.00 18.64 274 GLY A N 1
ATOM 2169 C CA . GLY A 1 274 ? 31.641 31.216 30.264 1.00 18.71 274 GLY A CA 1
ATOM 2170 C C . GLY A 1 274 ? 32.680 31.034 29.174 1.00 18.71 274 GLY A C 1
ATOM 2171 O O . GLY A 1 274 ? 33.844 31.371 29.376 1.00 19.38 274 GLY A O 1
ATOM 2172 N N . ILE A 1 275 ? 32.277 30.490 28.025 1.00 18.38 275 ILE A N 1
ATOM 2173 C CA . ILE A 1 275 ? 33.170 30.363 26.879 1.00 18.03 275 ILE A CA 1
ATOM 2174 C C . ILE A 1 275 ? 32.938 31.556 25.961 1.00 17.99 275 ILE A C 1
ATOM 2175 O O . ILE A 1 275 ? 31.847 31.717 25.415 1.00 18.39 275 ILE A O 1
ATOM 2180 N N . GLU A 1 276 ? 33.958 32.394 25.804 1.00 17.72 276 GLU A N 1
ATOM 2181 C CA . GLU A 1 276 ? 33.839 33.599 24.990 1.00 17.64 276 GLU A CA 1
ATOM 2182 C C . GLU A 1 276 ? 33.781 33.246 23.505 1.00 16.44 276 GLU A C 1
ATOM 2183 O O . GLU A 1 276 ? 34.449 32.312 23.062 1.00 16.04 276 GLU A O 1
ATOM 2189 N N . PRO A 1 277 ? 32.996 33.992 22.729 1.00 15.35 277 PRO A N 1
ATOM 2190 C CA . PRO A 1 277 ? 33.106 33.912 21.271 1.00 14.39 277 PRO A CA 1
ATOM 2191 C C . PRO A 1 277 ? 34.466 34.438 20.824 1.00 13.30 277 PRO A C 1
ATOM 2192 O O . PRO A 1 277 ? 35.192 35.043 21.622 1.00 13.29 277 PRO A O 1
ATOM 2196 N N . SER A 1 278 ? 34.805 34.202 19.566 1.00 12.28 278 SER A N 1
ATOM 2197 C CA . SER A 1 278 ? 36.028 34.739 18.983 1.00 11.92 278 SER A CA 1
ATOM 2198 C C . SER A 1 278 ? 36.000 36.264 18.970 1.00 11.66 278 SER A C 1
ATOM 2199 O O . SER A 1 278 ? 34.943 36.883 19.105 1.00 11.51 278 SER A O 1
ATOM 2202 N N . ALA A 1 279 ? 37.168 36.870 18.790 1.00 11.68 279 ALA A N 1
ATOM 2203 C CA . ALA A 1 279 ? 37.270 38.319 18.676 1.00 11.70 279 ALA A CA 1
ATOM 2204 C C . ALA A 1 279 ? 36.436 38.841 17.504 1.00 11.13 279 ALA A C 1
ATOM 2205 O O . ALA A 1 279 ? 35.790 39.876 17.616 1.00 11.07 279 ALA A O 1
ATOM 2207 N N . ILE A 1 280 ? 36.437 38.125 16.381 1.00 10.80 280 ILE A N 1
ATOM 2208 C CA . ILE A 1 280 ? 35.618 38.525 15.240 1.00 10.89 280 ILE A CA 1
ATOM 2209 C C . ILE A 1 280 ? 34.133 38.527 15.629 1.00 10.53 280 ILE A C 1
ATOM 2210 O O . ILE A 1 280 ? 33.416 39.499 15.389 1.00 10.55 280 ILE A O 1
ATOM 2215 N N . VAL A 1 281 ? 33.673 37.446 16.250 1.00 10.14 281 VAL A N 1
ATOM 2216 C CA . VAL A 1 281 ? 32.255 37.307 16.569 1.00 10.22 281 VAL A CA 1
ATOM 2217 C C . VAL A 1 281 ? 31.840 38.331 17.634 1.00 10.45 281 VAL A C 1
ATOM 2218 O O . VAL A 1 281 ? 30.779 38.942 17.541 1.00 10.33 281 VAL A O 1
ATOM 2222 N N . LYS A 1 282 ? 32.697 38.560 18.619 1.00 11.24 282 LYS A N 1
ATOM 2223 C CA . LYS A 1 282 ? 32.418 39.569 19.640 1.00 12.26 282 LYS A CA 1
ATOM 2224 C C . LYS A 1 282 ? 32.292 40.967 19.033 1.00 11.93 282 LYS A C 1
ATOM 2225 O O . LYS A 1 282 ? 31.489 41.780 19.492 1.00 12.12 282 LYS A O 1
ATOM 2231 N N . GLY A 1 283 ? 33.090 41.243 18.005 1.00 11.75 283 GLY A N 1
ATOM 2232 C CA . GLY A 1 283 ? 33.075 42.528 17.325 1.00 11.88 283 GLY A CA 1
ATOM 2233 C C . GLY A 1 283 ? 31.773 42.846 16.617 1.00 11.72 283 GLY A C 1
ATOM 2234 O O . GLY A 1 283 ? 31.471 44.011 16.364 1.00 12.80 283 GLY A O 1
ATOM 2235 N N . TRP A 1 284 ? 30.993 41.818 16.292 1.00 11.53 284 TRP A N 1
ATOM 2236 C CA . TRP A 1 284 ? 29.679 42.016 15.675 1.00 11.44 284 TRP A CA 1
ATOM 2237 C C . TRP A 1 284 ? 28.645 42.568 16.648 1.00 11.61 284 TRP A C 1
ATOM 2238 O O . TRP A 1 284 ? 27.593 43.048 16.220 1.00 12.10 284 TRP A O 1
ATOM 2249 N N . GLY A 1 285 ? 28.923 42.473 17.945 1.00 11.42 285 GLY A N 1
ATOM 2250 C CA . GLY A 1 285 ? 27.976 42.853 18.976 1.00 11.50 285 GLY A CA 1
ATOM 2251 C C . GLY A 1 285 ? 26.980 41.735 19.220 1.00 11.38 285 GLY A C 1
ATOM 2252 O O . GLY A 1 285 ? 26.972 40.723 18.512 1.00 12.03 285 GLY A O 1
ATOM 2253 N N . THR A 1 286 ? 26.139 41.909 20.231 1.00 10.92 286 THR A N 1
ATOM 2254 C CA . THR A 1 286 ? 25.055 40.964 20.480 1.00 11.16 286 THR A CA 1
ATOM 2255 C C . THR A 1 286 ? 23.785 41.399 19.737 1.00 10.26 286 THR A C 1
ATOM 2256 O O . THR A 1 286 ? 23.787 42.376 18.984 1.00 10.34 286 THR A O 1
ATOM 2263 N N . PHE A 1 287 ? 22.710 40.642 19.918 1.00 9.83 287 PHE A N 1
ATOM 2264 C CA . PHE A 1 287 ? 21.459 40.916 19.228 1.00 10.07 287 PHE A CA 1
ATOM 2265 C C . PHE A 1 287 ? 20.318 40.238 19.968 1.00 10.39 287 PHE A C 1
ATOM 2266 O O . PHE A 1 287 ? 20.538 39.394 20.828 1.00 10.61 287 PHE A O 1
ATOM 2274 N N . LYS A 1 288 ? 19.097 40.634 19.635 1.00 10.85 288 LYS A N 1
ATOM 2275 C CA . LYS A 1 288 ? 17.903 40.034 20.204 1.00 11.38 288 LYS A CA 1
ATOM 2276 C C . LYS A 1 288 ? 17.557 38.766 19.429 1.00 10.58 288 LYS A C 1
ATOM 2277 O O . LYS A 1 288 ? 17.192 38.827 18.251 1.00 10.39 288 LYS A O 1
ATOM 2283 N N . SER A 1 289 ? 17.695 37.618 20.075 1.00 10.39 289 SER A N 1
ATOM 2284 C CA . SER A 1 289 ? 17.304 36.348 19.475 1.00 10.68 289 SER A CA 1
ATOM 2285 C C . SER A 1 289 ? 15.791 36.169 19.509 1.00 10.00 289 SER A 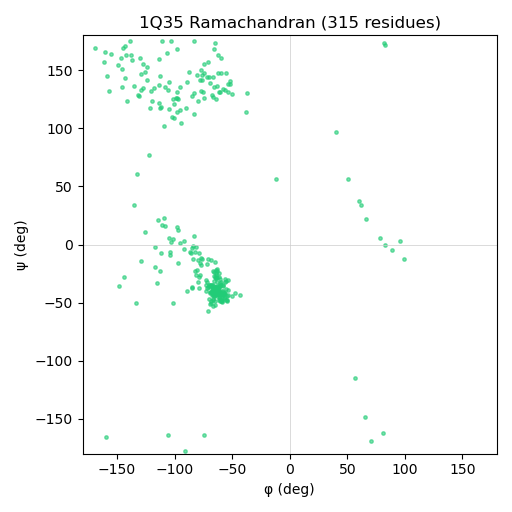C 1
ATOM 2286 O O . SER A 1 289 ? 15.110 36.645 20.415 1.00 10.27 289 SER A O 1
ATOM 2291 N N . ASP A 1 290 ? 15.273 35.450 18.524 1.00 8.99 290 ASP A N 1
ATOM 2292 C CA . ASP A 1 290 ? 13.907 34.953 18.572 1.00 8.57 290 ASP A CA 1
ATOM 2293 C C . ASP A 1 290 ? 13.775 34.096 19.828 1.00 9.11 290 ASP A C 1
ATOM 2294 O O . ASP A 1 290 ? 14.639 33.274 20.105 1.00 9.61 290 ASP A O 1
ATOM 2299 N N . THR A 1 291 ? 12.700 34.297 20.585 1.00 9.40 291 THR A N 1
ATOM 2300 C CA . THR A 1 291 ? 12.450 33.510 21.794 1.00 10.02 291 THR A CA 1
ATOM 2301 C C . THR A 1 291 ? 11.751 32.187 21.509 1.00 9.56 291 THR A C 1
ATOM 2302 O O . THR A 1 291 ? 11.516 31.416 22.434 1.00 10.48 291 THR A O 1
ATOM 2306 N N . ILE A 1 292 ? 11.404 31.916 20.251 1.00 9.09 292 ILE A N 1
ATOM 2307 C CA . ILE A 1 292 ? 10.747 30.664 19.895 1.00 8.65 292 ILE A CA 1
ATOM 2308 C C . ILE A 1 292 ? 11.538 29.465 20.439 1.00 9.02 292 ILE A C 1
ATOM 2309 O O . ILE A 1 292 ? 12.766 29.430 20.396 1.00 9.53 292 ILE A O 1
ATOM 2314 N N . LYS A 1 293 ? 10.823 28.488 20.974 1.00 8.95 293 LYS A N 1
ATOM 2315 C CA . LYS A 1 293 ? 11.451 27.254 21.428 1.00 9.82 293 LYS A CA 1
ATOM 2316 C C . LYS A 1 293 ? 11.938 26.450 20.224 1.00 9.35 293 LYS A C 1
ATOM 2317 O O . LYS A 1 293 ? 11.270 26.403 19.190 1.00 9.26 293 LYS A O 1
ATOM 2323 N N . LEU A 1 294 ? 13.077 25.780 20.371 1.00 9.03 294 LEU A N 1
ATOM 2324 C CA . LEU A 1 294 ? 13.667 25.024 19.271 1.00 9.23 294 LEU A CA 1
ATOM 2325 C C . LEU A 1 294 ? 12.689 24.010 18.677 1.00 9.23 294 LEU A C 1
ATOM 2326 O O . LEU A 1 294 ? 12.569 23.908 17.460 1.00 9.02 294 LEU A O 1
ATOM 2331 N N . GLU A 1 295 ? 11.966 23.281 19.525 1.00 9.48 295 GLU A N 1
ATOM 2332 C CA . GLU A 1 295 ? 11.013 22.282 19.044 1.00 9.92 295 GLU A CA 1
ATOM 2333 C C . GLU A 1 295 ? 9.874 22.907 18.251 1.00 9.49 295 GLU A C 1
ATOM 2334 O O . GLU A 1 295 ? 9.304 22.256 17.382 1.00 9.71 295 GLU A O 1
ATOM 2340 N N . ASP A 1 296 ? 9.538 24.155 18.561 1.00 8.95 296 ASP A N 1
ATOM 2341 C CA . ASP A 1 296 ? 8.473 24.855 17.855 1.00 9.25 296 ASP A CA 1
ATOM 2342 C C . ASP A 1 296 ? 8.900 25.373 16.479 1.00 9.16 296 ASP A C 1
ATOM 2343 O O . ASP A 1 296 ? 8.045 25.714 15.672 1.00 10.13 296 ASP A O 1
ATOM 2348 N N . ILE A 1 297 ? 10.204 25.435 16.212 1.00 8.60 297 ILE A N 1
ATOM 2349 C CA . ILE A 1 297 ? 10.695 25.607 14.844 1.00 8.60 297 ILE A CA 1
ATOM 2350 C C . ILE A 1 297 ? 10.438 24.307 14.078 1.00 8.57 297 ILE A C 1
ATOM 2351 O O . ILE A 1 297 ? 9.762 24.301 13.046 1.00 8.74 297 ILE A O 1
ATOM 2356 N N . ALA A 1 298 ? 10.976 23.204 14.597 1.00 8.38 298 ALA A N 1
ATOM 2357 C CA . ALA A 1 298 ? 10.924 21.923 13.902 1.00 8.86 298 ALA A CA 1
ATOM 2358 C C . ALA A 1 298 ? 9.501 21.467 13.605 1.00 8.80 298 ALA A C 1
ATOM 2359 O O . ALA A 1 298 ? 9.243 20.852 12.580 1.00 8.86 298 ALA A O 1
ATOM 2361 N N . LYS A 1 299 ? 8.586 21.779 14.516 1.00 8.77 299 LYS A N 1
ATOM 2362 C CA . LYS A 1 299 ? 7.168 21.438 14.395 1.00 9.57 299 LYS A CA 1
ATOM 2363 C C . LYS A 1 299 ? 6.565 21.922 13.082 1.00 9.09 299 LYS A C 1
ATOM 2364 O O . LYS A 1 299 ? 5.640 21.313 12.549 1.00 9.66 299 LYS A O 1
ATOM 2370 N N . ASN A 1 300 ? 7.096 23.025 12.567 1.00 8.04 300 ASN A N 1
ATOM 2371 C CA . ASN A 1 300 ? 6.567 23.672 11.371 1.00 7.94 300 ASN A CA 1
ATOM 2372 C C . ASN A 1 300 ? 7.362 23.389 10.099 1.00 8.01 300 ASN A C 1
ATOM 2373 O O . ASN A 1 300 ? 7.050 23.948 9.046 1.00 8.02 300 ASN A O 1
ATOM 2378 N N . TYR A 1 301 ? 8.372 22.528 10.180 1.00 8.16 301 TYR A N 1
ATOM 2379 C CA . TYR A 1 301 ? 9.229 22.251 9.027 1.00 8.49 301 TYR A CA 1
ATOM 2380 C C . TYR A 1 301 ? 8.456 21.703 7.822 1.00 8.74 301 TYR A C 1
ATOM 2381 O O . TYR A 1 301 ? 8.635 22.166 6.702 1.00 9.03 301 TYR A O 1
ATOM 2390 N N . GLU A 1 302 ? 7.597 20.717 8.056 1.00 9.22 302 GLU A N 1
ATOM 2391 C CA . GLU A 1 302 ? 6.822 20.093 6.988 1.00 10.25 302 GLU A CA 1
ATOM 2392 C C . GLU A 1 302 ? 5.949 21.116 6.266 1.00 9.55 302 GLU A C 1
ATOM 2393 O O . GLU A 1 302 ? 5.901 21.149 5.036 1.00 10.13 302 GLU A O 1
ATOM 2399 N N . ALA A 1 303 ? 5.268 21.957 7.034 1.00 9.01 303 ALA A N 1
ATOM 2400 C CA . ALA A 1 303 ? 4.417 22.991 6.463 1.00 8.78 303 ALA A CA 1
ATOM 2401 C C . ALA A 1 303 ? 5.236 23.999 5.653 1.00 8.41 303 ALA A C 1
ATOM 2402 O O . ALA A 1 303 ? 4.805 24.447 4.594 1.00 8.44 303 ALA A O 1
ATOM 2404 N N . ALA A 1 304 ? 6.422 24.346 6.142 1.00 8.03 304 ALA A N 1
ATOM 2405 C CA . ALA A 1 304 ? 7.298 25.293 5.456 1.00 8.14 304 ALA A CA 1
ATOM 2406 C C . ALA A 1 304 ? 7.792 24.714 4.132 1.00 8.56 304 ALA A C 1
ATOM 2407 O O . ALA A 1 304 ? 7.819 25.410 3.124 1.00 8.64 304 ALA A O 1
ATOM 2409 N N . LEU A 1 305 ? 8.181 23.448 4.138 1.00 9.14 305 LEU A N 1
ATOM 2410 C CA . LEU A 1 305 ? 8.653 22.810 2.914 1.00 10.15 305 LEU A CA 1
ATOM 2411 C C . LEU A 1 305 ? 7.541 22.776 1.869 1.00 10.17 305 LEU A C 1
ATOM 2412 O O . LEU A 1 305 ? 7.789 22.981 0.683 1.00 10.77 305 LEU A O 1
ATOM 2417 N N . LYS A 1 306 ? 6.311 22.549 2.319 1.00 10.16 306 LYS A N 1
ATOM 2418 C CA . LYS A 1 306 ? 5.149 22.559 1.440 1.00 10.87 306 LYS A CA 1
ATOM 2419 C C . LYS A 1 306 ? 4.973 23.926 0.784 1.00 10.18 306 LYS A C 1
ATOM 2420 O O . LYS A 1 306 ? 4.694 24.012 -0.412 1.00 10.61 306 LYS A O 1
ATOM 2426 N N . LEU A 1 307 ? 5.147 25.003 1.548 1.00 9.33 307 LEU A N 1
ATOM 2427 C CA . LEU A 1 307 ? 5.025 26.342 0.979 1.00 9.30 307 LEU A CA 1
ATOM 2428 C C . LEU A 1 307 ? 6.103 26.613 -0.060 1.00 9.20 307 LEU A C 1
ATOM 2429 O O . LEU A 1 307 ? 5.825 27.208 -1.099 1.00 9.57 307 LEU A O 1
ATOM 2434 N N . VAL A 1 308 ? 7.328 26.187 0.224 1.00 9.47 308 VAL A N 1
ATOM 2435 C CA . VAL A 1 308 ? 8.440 26.377 -0.712 1.00 9.90 308 VAL A CA 1
ATOM 2436 C C . VAL A 1 308 ? 8.126 25.681 -2.041 1.00 10.37 308 VAL A C 1
ATOM 2437 O O . VAL A 1 308 ? 8.374 26.226 -3.117 1.00 11.06 308 VAL A O 1
ATOM 2441 N N . ASP A 1 309 ? 7.559 24.483 -1.952 1.00 11.02 309 ASP A N 1
ATOM 2442 C CA . ASP A 1 309 ? 7.137 23.741 -3.135 1.00 11.91 309 ASP A CA 1
ATOM 2443 C C . ASP A 1 309 ? 6.006 24.450 -3.876 1.00 11.73 309 ASP A C 1
ATOM 2444 O O . ASP A 1 309 ? 6.046 24.557 -5.102 1.00 12.23 309 ASP A O 1
ATOM 2449 N N . GLU A 1 310 ? 5.006 24.951 -3.151 1.00 11.56 310 GLU A N 1
ATOM 2450 C CA . GLU A 1 310 ? 3.865 25.616 -3.778 1.00 11.93 310 GLU A CA 1
ATOM 2451 C C . GLU A 1 310 ? 4.289 26.848 -4.566 1.00 12.13 310 GLU A C 1
ATOM 2452 O O . GLU A 1 310 ? 3.797 27.081 -5.669 1.00 12.57 310 GLU A O 1
ATOM 2458 N N . VAL A 1 311 ? 5.211 27.635 -4.017 1.00 12.05 311 VAL A N 1
ATOM 2459 C CA . VAL A 1 311 ? 5.651 28.852 -4.700 1.00 12.18 311 VAL A CA 1
ATOM 2460 C C . VAL A 1 311 ? 6.717 28.565 -5.760 1.00 12.00 311 VAL A C 1
ATOM 2461 O O . VAL A 1 311 ? 7.100 29.466 -6.501 1.00 12.27 311 VAL A O 1
ATOM 2465 N N . LYS A 1 312 ? 7.185 27.323 -5.825 1.00 11.94 312 LYS A N 1
ATOM 2466 C CA . LYS A 1 312 ? 8.236 26.912 -6.758 1.00 12.38 312 LYS A CA 1
ATOM 2467 C C . LYS A 1 312 ? 9.408 27.882 -6.634 1.00 12.27 312 LYS A C 1
ATOM 2468 O O . LYS A 1 312 ? 9.847 28.511 -7.604 1.00 12.77 312 LYS A O 1
ATOM 2474 N N . PHE A 1 313 ? 9.906 27.983 -5.404 1.00 11.88 313 PHE A N 1
ATOM 2475 C CA . PHE A 1 313 ? 10.861 29.013 -5.020 1.00 11.28 313 PHE A CA 1
ATOM 2476 C C . PHE A 1 313 ? 12.111 29.041 -5.890 1.00 11.84 313 PHE A C 1
ATOM 2477 O O . PHE A 1 313 ? 12.641 30.116 -6.176 1.00 11.54 313 PHE A O 1
ATOM 2485 N N . ASP A 1 314 ? 12.594 27.867 -6.270 1.00 12.55 314 ASP A N 1
ATOM 2486 C CA . ASP A 1 314 ? 13.858 27.758 -6.996 1.00 13.37 314 ASP A CA 1
ATOM 2487 C C . ASP A 1 314 ? 13.734 27.917 -8.510 1.00 14.33 314 ASP A C 1
ATOM 2488 O O . ASP A 1 314 ? 14.746 27.971 -9.207 1.00 15.09 314 ASP A O 1
ATOM 2493 N N . ASP A 1 315 ? 12.512 27.982 -9.021 1.00 15.39 315 ASP A N 1
ATOM 2494 C CA . ASP A 1 315 ? 12.293 28.144 -10.456 1.00 16.63 315 ASP A CA 1
ATOM 2495 C C . ASP A 1 315 ? 12.471 29.612 -10.854 1.00 17.36 315 ASP A C 1
ATOM 2496 O O . ASP A 1 315 ? 11.789 30.493 -10.330 1.00 17.24 315 ASP A O 1
ATOM 2501 N N . PHE A 1 316 ? 13.375 29.862 -11.801 1.00 18.33 316 PHE A N 1
ATOM 2502 C CA . PHE A 1 316 ? 13.729 31.217 -12.223 1.00 19.19 316 PHE A CA 1
ATOM 2503 C C . PHE A 1 316 ? 13.309 31.473 -13.680 1.00 20.32 316 PHE A C 1
ATOM 2504 O O . PHE A 1 316 ? 13.819 32.387 -14.330 1.00 20.62 316 PHE A O 1
ATOM 2512 N N . SER A 1 317 ? 12.357 30.683 -14.170 1.00 21.64 317 SER A N 1
ATOM 2513 C CA . SER A 1 317 ? 11.952 30.719 -15.579 1.00 22.64 317 SER A CA 1
ATOM 2514 C C . SER A 1 317 ? 11.047 31.901 -15.943 1.00 23.42 317 SER A C 1
ATOM 2515 O O . SER A 1 317 ? 10.893 32.221 -17.126 1.00 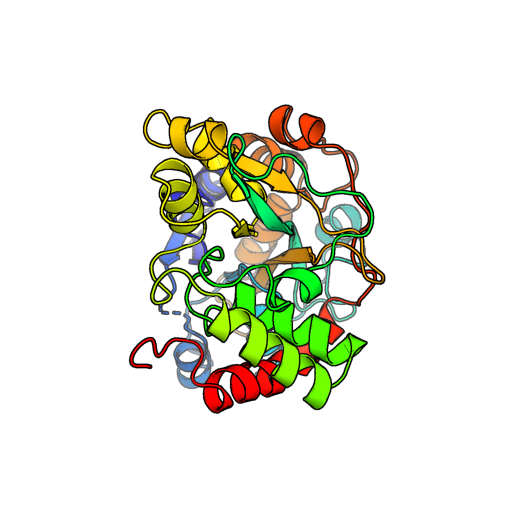23.86 317 SER A O 1
ATOM 2518 N N . GLU A 1 318 ? 10.437 32.531 -14.943 1.00 24.04 318 GLU A N 1
ATOM 2519 C CA . GLU A 1 318 ? 9.578 33.683 -15.167 1.00 24.53 318 GLU A CA 1
ATOM 2520 C C . GLU A 1 318 ? 8.810 34.104 -13.928 1.00 24.96 318 GLU A C 1
ATOM 2521 O O . GLU A 1 318 ? 7.903 34.937 -14.001 1.00 25.69 318 GLU A O 1
#

Sequence (317 aa):
ANEVNVYSYRQPYLIEPMLKNFEKDTGIKVNIIFADGLVDRVKQE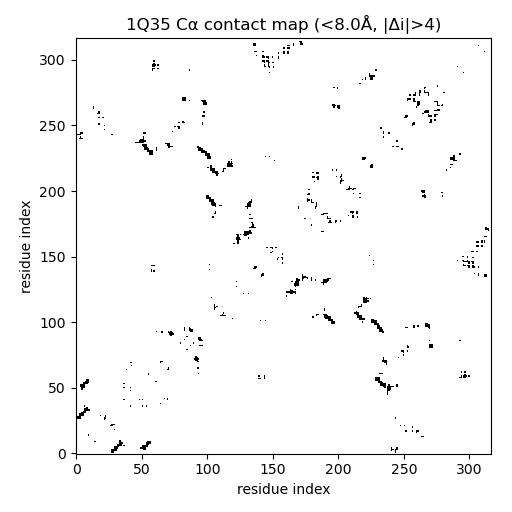GELSPADVLLTVDISRVMEIVNADLAQKIDSKVLEKNIPAQFRDSNDQWFGLTTRARVIYTSKDRVGKLPAGFDYLDLAKPEYKGKVCVRSGKNSYNVSLFAAMIEHYGIEKTKAFLEGLKANLARKPQGGDRDQVKAIKEGICDYSIGNSYYYGKMLDDEKQKSWAEAAIINFPSGEHGTHKNISGVVIAKHSPNKANAVKLIEYLSGEKAQGLYAELNHEYPVKEGIEPSAIVKGWGTFKSDTIKLEDIAKNYEAALKLVDEVKFDDFSE

Organism: Mannheimia haemolytica (NCBI:txid75985)

Solvent-accessible surface area: 13794 Å² total; per-residue (Å²): 126,79,49,0,22,1,23,2,48,9,108,46,83,8,0,77,40,0,7,115,38,0,42,182,73,57,55,7,119,12,52,61,92,68,27,115,6,47,14,103,77,12,141,142,72,20,142,159,8,59,1,0,0,6,2,0,22,2,0,8,82,1,28,75,2,18,117,41,80,16,3,39,120,6,137,7,144,57,2,118,169,12,0,32,74,134,39,43,13,114,70,40,29,3,4,0,2,0,6,2,0,4,0,0,1,0,1,125,130,108,45,19,156,18,90,102,43,17,21,11,48,20,0,22,95,111,114,36,151,39,86,0,0,3,43,35,0,92,33,35,22,0,0,0,2,0,0,2,7,16,71,48,44,31,95,152,118,0,67,64,6,0,79,16,0,54,68,4,12,29,50,102,13,85,46,20,5,71,57,1,0,81,1,1,97,106,39,88,2,14,18,0,0,0,4,0,1,24,23,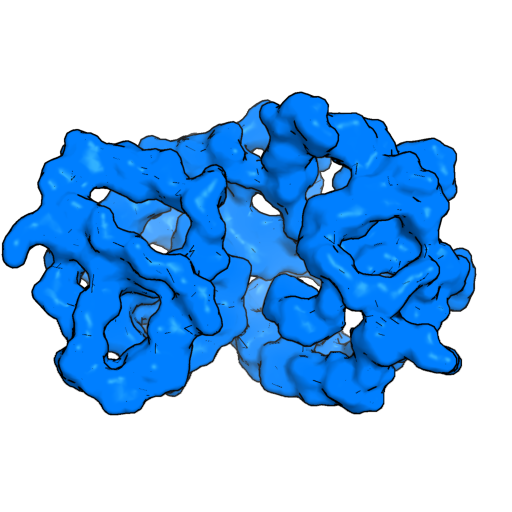0,36,0,44,87,58,163,78,26,76,50,35,0,93,28,4,42,23,9,31,3,43,10,133,51,6,0,5,37,7,1,2,1,0,0,1,3,91,70,16,76,27,79,67,20,0,23,111,0,0,32,35,0,0,14,127,98,0,0,19,34,1,0,98,71,1,6,0,34,21,4,33,147,77,30,109,32,3,80,53,2,107,68,42,38,136,41,115,42,19,134,30,125,20,49,35,1,14,128,16,50,148,33,0,70,134,4,0,70,76,7,113,1,30,69,103,105,118

CATH classification: 3.40.190.10 (+1 more: 3.40.190.10)

Secondary structure (DSSP, 8-state):
--EEEEEESS-GGGTHHHHHHHHHHH-PEEEEEE----HHHHHHHGGG----EEEES-HHHHHHHHHTT-B-----HHHHHHS-GGGB-TTSS-EEEEEEEEEEEEETTTT-SPPTT--GGGGGSGGGTT-EE-S-TTSHHHHHHHHHHHHHHHHHHHHHHHHHHHHTBSS---S-HHHHHHHHHHTS-SEEEEETHHHHHHHHSTTTHHHHHTEEEE---STT-BEEEEEEEEEBTT-TTHHHHHHHHHHHHSHHHHHHHHHHH-PEESSTT-PPPHHHHHT----B----HHHHHTTHHHHHHHHHHHTTT----

InterPro domains:
  IPR006059 Bacterial-type extracellular solute-binding protein [PF01547] (33-281)
  IPR026045 Ferric binding protein [PIRSF002825] (10-336)

Nearest PDB structures (foldseek):
  1q35-assembly1_A  TM=1.003E+00  e=9.151E-66  Mannheimia haemolytica
  1si1-assembly1_A  TM=9.073E-01  e=2.052E-59  Mannheimia haemolytica
  1y9u-assembly1_A  TM=8.789E-01  e=1.341E-39  Bordetella pertussis Tohama I
  8rk1-assembly1_A  TM=8.900E-01  e=1.924E-30  Prochlorococcus marinus subsp. pastoris str. CCMP1986
  1qvs-assembly1_A  TM=8.020E-01  e=3.588E-22  Haemophilus influenzae

B-factor: mean 16.62, std 9.43, range [6.56, 50.24]

Foldseek 3Di:
DQEAEEEECDDCLQPVVLVVVLCVVPVGHYHYDYPCCPQVVLLVCPLVDQHFKYWFDFLLVQCVCVVSVFFDADDDPLLPQQFDPLQADPRRFKGFFFKWFWWKKFFCPPPNADDAAAALLVLLDPVLALAEAEAQCLPRVNLLVLLVVCVVPNLVSSLSSLLSNLRRHNDFHDDAQLVRLVCSLVVSHGMYIHIDLVLVVQCVDPVRVSSSVRIDTYWHRHPQTTEMGGTIMGTTPNHPNHVSSSSSRSSSSDQVNLLCCQASRVTGGSGPPRDHHPVNVVSPDIRHGPDRSVSSSVRSVVSSVSCVVSVSRDPPD

Radius of gyration: 19.48 Å; Cα contacts (8 Å, |Δi|>4): 653; chains: 1; bounding box: 45×54×50 Å